Protein AF-A0A1G2XZ02-F1 (afdb_monomer_lite)

pLDDT: mean 90.05, std 9.53, range [48.88, 97.75]

Structure (mmCIF, N/CA/C/O backbone):
data_AF-A0A1G2XZ02-F1
#
_entry.id   AF-A0A1G2XZ02-F1
#
loop_
_atom_site.group_PDB
_atom_site.id
_atom_site.type_symbol
_atom_site.label_atom_id
_atom_site.label_alt_id
_atom_site.label_comp_id
_atom_site.label_asym_id
_atom_site.label_entity_id
_atom_site.label_seq_id
_atom_site.pdbx_PDB_ins_code
_atom_site.Cartn_x
_atom_site.Cartn_y
_atom_site.Cartn_z
_atom_site.occupancy
_atom_site.B_iso_or_equiv
_atom_site.auth_seq_id
_atom_site.auth_comp_id
_atom_site.auth_asym_id
_atom_site.auth_atom_id
_atom_site.pdbx_PDB_model_num
ATOM 1 N N . MET A 1 1 ? -26.751 -2.530 14.567 1.00 78.62 1 MET A N 1
ATOM 2 C CA . MET A 1 1 ? -25.401 -2.282 14.023 1.00 78.62 1 MET A CA 1
ATOM 3 C C . MET A 1 1 ? -24.892 -0.964 14.585 1.00 78.62 1 MET A C 1
ATOM 5 O O . MET A 1 1 ? -25.507 0.065 14.303 1.00 78.62 1 MET A O 1
ATOM 9 N N . SER A 1 2 ? -23.865 -1.007 15.438 1.00 92.81 2 SER A N 1
ATOM 10 C CA . SER A 1 2 ? -23.301 0.176 16.109 1.00 92.81 2 SER A CA 1
ATOM 11 C C . SER A 1 2 ? -22.492 1.057 15.141 1.00 92.81 2 SER A C 1
ATOM 13 O O . SER A 1 2 ? -22.244 0.677 13.992 1.00 92.81 2 SER A O 1
ATOM 15 N N . LYS A 1 3 ? -22.074 2.259 15.580 1.00 93.94 3 LYS A N 1
ATOM 16 C CA . LYS A 1 3 ? -21.129 3.087 14.803 1.00 93.94 3 LYS A CA 1
ATOM 17 C C . LYS A 1 3 ? -19.782 2.365 14.630 1.00 93.94 3 LYS A C 1
ATOM 19 O O . LYS A 1 3 ? -19.187 2.469 13.560 1.00 93.94 3 LYS A O 1
ATOM 24 N N . LEU A 1 4 ? -19.356 1.604 15.644 1.00 95.44 4 LEU A N 1
ATOM 25 C CA . LEU A 1 4 ? -18.164 0.761 15.591 1.00 95.44 4 LEU A CA 1
ATOM 26 C C . LEU A 1 4 ? -18.308 -0.334 14.525 1.00 95.44 4 LEU A C 1
ATOM 28 O O . LEU A 1 4 ? -17.445 -0.456 13.663 1.00 95.44 4 LEU A O 1
ATOM 32 N N . ASP A 1 5 ? -19.414 -1.084 14.525 1.00 95.75 5 ASP A N 1
ATOM 33 C CA . ASP A 1 5 ? -19.638 -2.156 13.543 1.00 95.75 5 ASP A CA 1
ATOM 34 C C . ASP A 1 5 ? -19.535 -1.631 12.102 1.00 95.75 5 ASP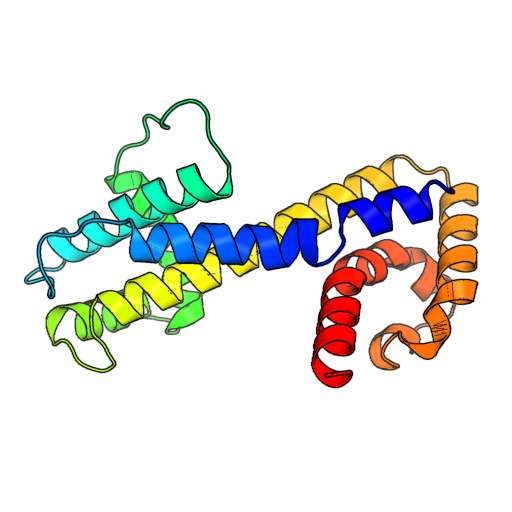 A C 1
ATOM 36 O O . ASP A 1 5 ? -18.918 -2.264 11.249 1.00 95.75 5 ASP A O 1
ATOM 40 N N . ARG A 1 6 ? -20.079 -0.433 11.843 1.00 95.75 6 ARG A N 1
ATOM 41 C CA . ARG A 1 6 ? -20.004 0.216 10.525 1.00 95.75 6 ARG A CA 1
ATOM 42 C C . ARG A 1 6 ? -18.568 0.505 10.101 1.00 95.75 6 ARG A C 1
ATOM 44 O O . ARG A 1 6 ? -18.214 0.224 8.959 1.00 95.75 6 ARG A O 1
ATOM 51 N N . VAL A 1 7 ? -17.746 1.086 10.983 1.00 96.50 7 VAL A N 1
ATOM 52 C CA . VAL A 1 7 ? -16.351 1.378 10.619 1.00 96.50 7 VAL A CA 1
ATOM 53 C C . VAL A 1 7 ? -15.567 0.087 10.408 1.00 96.50 7 VAL A C 1
ATOM 55 O O . VAL A 1 7 ? -14.869 0.001 9.403 1.00 96.50 7 VAL A O 1
ATOM 58 N N . LEU A 1 8 ? -15.752 -0.932 11.259 1.00 96.50 8 LEU A N 1
ATOM 59 C CA . LEU A 1 8 ? -15.106 -2.243 11.110 1.00 96.50 8 LEU A CA 1
ATOM 60 C C . LEU A 1 8 ? -15.472 -2.906 9.775 1.00 96.50 8 LEU A C 1
ATOM 62 O O . LEU A 1 8 ? -14.604 -3.427 9.078 1.00 96.50 8 LEU A O 1
ATOM 66 N N . GLU A 1 9 ? -16.738 -2.815 9.363 1.00 95.88 9 GLU A N 1
ATOM 67 C CA . GLU A 1 9 ? -17.179 -3.302 8.058 1.00 95.88 9 GLU A CA 1
ATOM 68 C C . GLU A 1 9 ? -16.521 -2.531 6.898 1.00 95.88 9 GLU A C 1
ATOM 70 O O . GLU A 1 9 ? -16.144 -3.128 5.887 1.00 95.88 9 GLU A O 1
ATOM 75 N N . TYR A 1 10 ? -16.357 -1.209 7.022 1.00 95.31 10 TYR A N 1
ATOM 76 C CA . TYR A 1 10 ? -15.735 -0.370 5.990 1.00 95.31 10 TYR A CA 1
ATOM 77 C C . TYR A 1 10 ? -14.226 -0.541 5.857 1.00 95.31 10 TYR A C 1
ATOM 79 O O . TYR A 1 10 ? -13.696 -0.321 4.762 1.00 95.31 10 TYR A O 1
ATOM 87 N N . ILE A 1 11 ? -13.544 -0.902 6.944 1.00 97.00 11 ILE A N 1
ATOM 88 C CA . ILE A 1 11 ? -12.108 -1.192 6.932 1.00 97.00 11 ILE A CA 1
ATOM 89 C C . ILE A 1 11 ? -11.806 -2.679 6.744 1.00 97.00 11 ILE A C 1
ATOM 91 O O . ILE A 1 11 ? -10.634 -3.034 6.688 1.00 97.00 11 ILE A O 1
ATOM 95 N N . SER A 1 12 ? -12.826 -3.535 6.616 1.00 95.75 12 SER A N 1
ATOM 96 C CA . SER A 1 12 ? -12.661 -4.985 6.463 1.00 95.75 12 SER A CA 1
ATOM 97 C C . SER A 1 12 ? -11.601 -5.364 5.413 1.00 95.75 12 SER A C 1
ATOM 99 O O . SER A 1 12 ? -11.486 -4.681 4.387 1.00 95.75 12 SER A O 1
ATOM 101 N N . PRO A 1 13 ? -10.850 -6.466 5.623 1.00 95.31 13 PRO A N 1
ATOM 102 C CA . PRO A 1 13 ? -9.751 -6.861 4.738 1.00 95.31 13 PRO A CA 1
ATOM 103 C C . PRO A 1 13 ? -10.164 -6.973 3.271 1.00 95.31 13 PRO A C 1
ATOM 105 O O . PRO A 1 13 ? -9.404 -6.590 2.389 1.00 95.31 13 PRO A O 1
ATOM 108 N N . GLN A 1 14 ? -11.384 -7.450 3.016 1.00 95.00 14 GLN A N 1
ATOM 109 C CA . GLN A 1 14 ? -11.940 -7.625 1.675 1.00 95.00 14 GLN A CA 1
ATOM 110 C C . GLN A 1 14 ? -12.104 -6.285 0.945 1.00 95.00 14 GLN A C 1
ATOM 112 O O . GLN A 1 14 ? -11.806 -6.185 -0.243 1.00 95.00 14 GLN A O 1
ATOM 117 N N . LYS A 1 15 ? -12.572 -5.246 1.652 1.00 93.88 15 LYS A N 1
ATOM 118 C CA . LYS A 1 15 ? -12.876 -3.930 1.065 1.00 93.88 15 LYS A CA 1
ATOM 119 C C . LYS A 1 15 ? -11.657 -3.017 0.958 1.00 93.88 15 LYS A C 1
ATOM 121 O O . LYS A 1 15 ? -11.679 -2.097 0.149 1.00 93.88 15 LYS A O 1
ATOM 126 N N . THR A 1 16 ? -10.634 -3.230 1.783 1.00 94.38 16 THR A N 1
ATOM 127 C CA . THR A 1 16 ? -9.426 -2.392 1.810 1.00 94.38 16 THR A CA 1
ATOM 128 C C . THR A 1 16 ? -8.230 -3.140 1.235 1.00 94.38 16 THR A C 1
ATOM 130 O O . THR A 1 16 ? -7.798 -2.849 0.126 1.00 94.38 16 THR A O 1
ATOM 133 N N . ILE A 1 17 ? -7.730 -4.150 1.945 1.00 95.94 17 ILE A N 1
ATOM 134 C CA . ILE A 1 17 ? -6.487 -4.841 1.595 1.00 95.94 17 ILE A CA 1
ATOM 135 C C . ILE A 1 17 ? -6.642 -5.634 0.290 1.00 95.94 17 ILE A C 1
ATOM 137 O O . ILE A 1 17 ? -5.952 -5.370 -0.690 1.00 95.94 17 ILE A O 1
ATOM 141 N N . GLU A 1 18 ? -7.551 -6.608 0.248 1.00 95.50 18 GLU A N 1
ATOM 142 C CA . GLU A 1 18 ? -7.688 -7.515 -0.899 1.00 95.50 18 GLU A CA 1
ATOM 143 C C . GLU A 1 18 ? -8.054 -6.752 -2.172 1.00 95.50 18 GLU A C 1
ATOM 145 O O . GLU A 1 18 ? -7.452 -6.974 -3.221 1.00 95.50 18 GLU A O 1
ATOM 150 N N . GLN A 1 19 ? -8.988 -5.803 -2.075 1.00 95.19 19 GLN A N 1
ATOM 151 C CA . GLN A 1 19 ? -9.393 -4.987 -3.212 1.00 95.19 19 GLN A CA 1
ATOM 152 C C . GLN A 1 19 ? -8.220 -4.189 -3.803 1.00 95.19 19 GLN A C 1
ATOM 154 O O . GLN A 1 19 ? -8.033 -4.204 -5.020 1.00 95.19 19 GLN A O 1
ATOM 159 N N . VAL A 1 20 ? -7.429 -3.498 -2.976 1.00 95.94 20 VAL A N 1
ATOM 160 C CA . VAL A 1 20 ? -6.308 -2.674 -3.460 1.00 95.94 20 VAL A CA 1
ATOM 161 C C . VAL A 1 20 ? -5.203 -3.545 -4.063 1.00 95.94 20 VAL A C 1
ATOM 163 O O . VAL A 1 20 ? -4.693 -3.226 -5.138 1.00 95.94 20 VAL A O 1
ATOM 166 N N . TYR A 1 21 ? -4.874 -4.679 -3.438 1.00 96.12 21 TYR A N 1
ATOM 167 C CA . TYR A 1 21 ? -3.888 -5.616 -3.988 1.00 96.12 21 TYR A CA 1
ATOM 168 C C . TYR A 1 21 ? -4.356 -6.256 -5.301 1.00 96.12 21 TYR A C 1
ATOM 170 O O . TYR A 1 21 ? -3.547 -6.428 -6.213 1.00 96.12 21 TYR A O 1
ATOM 178 N N . ASN A 1 22 ? -5.646 -6.571 -5.440 1.00 96.25 22 ASN A N 1
ATOM 179 C CA . ASN A 1 22 ? -6.201 -7.083 -6.694 1.00 96.25 22 ASN A CA 1
ATOM 180 C C . ASN A 1 22 ? -6.086 -6.046 -7.816 1.00 96.25 22 ASN A C 1
ATOM 182 O O . ASN A 1 22 ? -5.592 -6.378 -8.890 1.00 96.25 22 ASN A O 1
ATOM 186 N N . LEU A 1 23 ? -6.426 -4.781 -7.549 1.00 96.31 23 LEU A N 1
ATOM 187 C CA . LEU A 1 23 ? -6.263 -3.693 -8.521 1.00 96.31 23 LEU A CA 1
ATOM 188 C C . LEU A 1 23 ? -4.795 -3.494 -8.923 1.00 96.31 23 LEU A C 1
ATOM 190 O O . LEU A 1 23 ? -4.500 -3.272 -10.096 1.00 96.31 23 LEU A O 1
ATOM 194 N N . ALA A 1 24 ? -3.864 -3.609 -7.973 1.00 96.75 24 ALA A N 1
ATOM 195 C CA . ALA A 1 24 ? -2.437 -3.530 -8.263 1.00 96.75 24 ALA A CA 1
ATOM 196 C C . ALA A 1 24 ? -1.948 -4.712 -9.119 1.00 96.75 24 ALA A C 1
ATOM 198 O O . ALA A 1 24 ? -1.189 -4.511 -10.066 1.00 96.75 24 ALA A O 1
ATOM 199 N N . ASN A 1 25 ? -2.414 -5.933 -8.840 1.00 95.62 25 ASN A N 1
ATOM 200 C CA . ASN A 1 25 ? -2.116 -7.112 -9.658 1.00 95.62 25 ASN A CA 1
ATOM 201 C C . ASN A 1 25 ? -2.691 -6.991 -11.074 1.00 95.62 25 ASN A C 1
ATOM 203 O O . ASN A 1 25 ? -1.987 -7.262 -12.046 1.00 95.62 25 ASN A O 1
ATOM 207 N N . GLU A 1 26 ? -3.937 -6.539 -11.208 1.00 95.00 26 GLU A N 1
ATOM 208 C CA . GLU A 1 26 ? -4.543 -6.248 -12.507 1.00 95.00 26 GLU A CA 1
ATOM 209 C C . GLU A 1 26 ? -3.730 -5.201 -13.272 1.00 95.00 26 GLU A C 1
ATOM 211 O O . GLU A 1 26 ? -3.480 -5.376 -14.465 1.00 95.00 26 GLU A O 1
ATOM 216 N N . ALA A 1 27 ? -3.268 -4.142 -12.600 1.00 94.88 27 ALA A N 1
ATOM 217 C CA . ALA A 1 27 ? -2.430 -3.119 -13.213 1.00 94.88 27 ALA A CA 1
ATOM 218 C C . ALA A 1 27 ? -1.091 -3.690 -13.704 1.00 94.88 27 ALA A C 1
ATOM 220 O O . ALA A 1 27 ? -0.690 -3.383 -14.820 1.00 94.88 27 ALA A O 1
ATOM 221 N N . ILE A 1 28 ? -0.433 -4.561 -12.931 1.00 94.38 28 ILE A N 1
ATOM 222 C CA . ILE A 1 28 ? 0.796 -5.248 -13.367 1.00 94.38 28 ILE A CA 1
ATOM 223 C C . ILE A 1 28 ? 0.545 -6.068 -14.639 1.00 94.38 28 ILE A C 1
ATOM 225 O O . ILE A 1 28 ? 1.340 -6.009 -15.570 1.00 94.38 28 ILE A O 1
ATOM 229 N N . VAL A 1 29 ? -0.544 -6.843 -14.678 1.00 92.94 29 VAL A N 1
ATOM 230 C CA . VAL A 1 29 ? -0.847 -7.748 -15.801 1.00 92.94 29 VAL A CA 1
ATOM 231 C C . VAL A 1 29 ? -1.271 -6.986 -17.057 1.00 92.94 29 VAL A C 1
ATOM 233 O O . VAL A 1 29 ? -0.946 -7.398 -18.165 1.00 92.94 29 VAL A O 1
ATOM 236 N N . SER A 1 30 ? -2.012 -5.890 -16.897 1.00 93.81 30 SER A N 1
ATOM 237 C CA . SER A 1 30 ? -2.575 -5.126 -18.019 1.00 93.81 30 SER A CA 1
ATOM 238 C C . SER A 1 30 ? -1.699 -3.968 -18.497 1.00 93.81 30 SER A C 1
ATOM 240 O O . SER A 1 30 ? -1.997 -3.365 -19.530 1.00 93.81 30 SER A O 1
ATOM 242 N N . PHE A 1 31 ? -0.621 -3.647 -17.779 1.00 93.69 31 PHE A N 1
ATOM 243 C CA . PHE A 1 31 ? 0.326 -2.632 -18.211 1.00 93.69 31 PHE A CA 1
ATOM 244 C C . PHE A 1 31 ? 1.156 -3.148 -19.387 1.00 93.69 31 PHE A C 1
ATOM 246 O O . PHE A 1 31 ? 2.027 -4.002 -19.227 1.00 93.69 31 PHE A O 1
ATOM 253 N N . ASN A 1 32 ? 0.889 -2.609 -20.576 1.00 85.25 32 ASN A N 1
ATOM 254 C CA . ASN A 1 32 ? 1.674 -2.940 -21.754 1.00 85.25 32 ASN A CA 1
ATOM 255 C C . ASN A 1 32 ? 2.976 -2.130 -21.770 1.00 85.25 32 ASN A C 1
ATOM 257 O O . ASN A 1 32 ? 2.949 -0.898 -21.834 1.00 85.25 32 ASN A O 1
ATOM 261 N N . PHE A 1 33 ? 4.106 -2.831 -21.757 1.00 80.00 33 PHE A N 1
ATOM 262 C CA . PHE A 1 33 ? 5.410 -2.244 -22.017 1.00 80.00 33 PHE A CA 1
ATOM 263 C C . PHE A 1 33 ? 6.124 -3.094 -23.064 1.00 80.00 33 PHE A C 1
ATOM 265 O O . PHE A 1 33 ? 6.379 -4.277 -22.851 1.00 80.00 33 PHE A O 1
ATOM 272 N N . ASP A 1 34 ? 6.432 -2.479 -24.206 1.00 75.81 34 ASP A N 1
ATOM 273 C CA . ASP A 1 34 ? 6.819 -3.190 -25.430 1.00 75.81 34 ASP A CA 1
ATOM 274 C C . ASP A 1 34 ? 8.203 -3.868 -25.352 1.00 75.81 34 ASP A C 1
ATOM 276 O O . ASP A 1 34 ? 8.602 -4.578 -26.276 1.00 75.81 34 ASP A O 1
ATOM 280 N N . LYS A 1 35 ? 8.954 -3.674 -24.258 1.00 78.62 35 LYS A N 1
ATOM 281 C CA . LYS A 1 35 ? 10.290 -4.246 -24.063 1.00 78.62 35 LYS A CA 1
ATOM 282 C C . LYS A 1 35 ? 10.427 -4.986 -22.736 1.00 78.62 35 LYS A C 1
ATOM 284 O O . LYS A 1 35 ? 10.044 -4.497 -21.684 1.00 78.62 35 LYS A O 1
ATOM 289 N N . ALA A 1 36 ? 11.098 -6.133 -22.756 1.00 77.19 36 ALA A N 1
ATOM 290 C CA . ALA A 1 36 ? 11.413 -6.880 -21.535 1.00 77.19 36 ALA A CA 1
ATOM 291 C C . ALA A 1 36 ? 12.554 -6.257 -20.700 1.00 77.19 36 ALA A C 1
ATOM 293 O O . ALA A 1 36 ? 12.713 -6.596 -19.526 1.00 77.19 36 ALA A O 1
ATOM 294 N N . LYS A 1 37 ? 13.359 -5.373 -21.304 1.00 84.38 37 LYS A N 1
ATOM 295 C CA . LYS A 1 37 ? 14.508 -4.694 -20.690 1.00 84.38 37 LYS A CA 1
ATOM 296 C C . LYS A 1 37 ? 14.491 -3.208 -21.037 1.00 84.38 37 LYS A C 1
ATOM 298 O O . LYS A 1 37 ? 13.924 -2.820 -22.057 1.00 84.38 37 LYS A O 1
ATOM 303 N N . VAL A 1 38 ? 15.107 -2.402 -20.181 1.00 91.75 38 VAL A N 1
ATOM 304 C CA . VAL A 1 38 ? 15.321 -0.964 -20.407 1.00 91.75 38 VAL A CA 1
ATOM 305 C C . VAL A 1 38 ? 16.792 -0.722 -20.704 1.00 91.75 38 VAL A C 1
ATOM 307 O O . VAL A 1 38 ? 17.645 -1.128 -19.924 1.00 91.75 38 VAL A O 1
ATOM 310 N N . ASP A 1 39 ? 17.091 -0.051 -21.811 1.00 91.94 39 ASP A N 1
ATOM 311 C CA . ASP A 1 39 ? 18.470 0.077 -22.300 1.00 91.94 39 ASP A CA 1
ATOM 312 C C . ASP A 1 39 ? 19.169 1.319 -21.720 1.00 91.94 39 ASP A C 1
ATOM 314 O O . ASP A 1 39 ? 20.393 1.450 -21.749 1.00 91.94 39 ASP A O 1
ATOM 318 N N . SER A 1 40 ? 18.386 2.265 -21.193 1.00 95.69 40 SER A N 1
ATOM 319 C CA . SER A 1 40 ? 18.886 3.540 -20.684 1.00 95.69 40 SER A CA 1
ATOM 320 C C . SER A 1 40 ? 18.172 3.996 -19.416 1.00 95.69 40 SER A C 1
ATOM 322 O O . SER A 1 40 ? 17.027 3.629 -19.140 1.00 95.69 40 SER A O 1
ATOM 324 N N . TRP A 1 41 ? 18.848 4.860 -18.659 1.00 96.12 41 TRP A N 1
ATOM 325 C CA . TRP A 1 41 ? 18.291 5.472 -17.454 1.00 96.12 41 TRP A CA 1
ATOM 326 C C . TRP A 1 41 ? 17.029 6.299 -17.742 1.00 96.12 41 TRP A C 1
ATOM 328 O O . TRP A 1 41 ? 16.059 6.243 -16.990 1.00 96.12 41 TRP A O 1
ATOM 338 N N . GLU A 1 42 ? 17.003 7.041 -18.851 1.00 94.81 42 GLU A N 1
ATOM 339 C CA . GLU A 1 42 ? 15.836 7.846 -19.234 1.00 94.81 42 GLU A CA 1
ATOM 340 C C . GLU A 1 42 ? 14.626 6.975 -19.589 1.00 94.81 42 GLU A C 1
ATOM 342 O O . GLU A 1 42 ? 13.505 7.268 -19.170 1.00 94.81 42 GLU A O 1
ATOM 347 N N . GLU A 1 43 ? 14.852 5.868 -20.298 1.00 93.88 43 GLU A N 1
ATOM 348 C CA . GLU A 1 43 ? 13.805 4.893 -20.607 1.00 93.88 43 GLU A CA 1
ATOM 349 C C . GLU A 1 43 ? 13.246 4.248 -19.336 1.00 93.88 43 GLU A C 1
ATOM 351 O O . GLU A 1 43 ? 12.028 4.132 -19.188 1.00 93.88 43 GLU A O 1
ATOM 356 N N . PHE A 1 44 ? 14.116 3.907 -18.383 1.00 95.44 44 PHE A N 1
ATOM 357 C CA . PHE A 1 44 ? 13.706 3.390 -17.081 1.00 95.44 44 PHE A CA 1
ATOM 358 C C . PHE A 1 44 ? 12.837 4.383 -16.306 1.00 95.44 44 PHE A C 1
ATOM 360 O O . PHE A 1 44 ? 11.728 4.033 -15.894 1.00 95.44 44 PHE A O 1
ATOM 367 N N . LYS A 1 45 ? 13.285 5.639 -16.164 1.00 95.69 45 LYS A N 1
ATOM 368 C CA . LYS A 1 45 ? 12.502 6.688 -15.490 1.00 95.69 45 LYS A CA 1
ATOM 369 C C . LYS A 1 45 ? 11.131 6.862 -16.130 1.00 95.69 45 LYS A C 1
ATOM 371 O O . LYS A 1 45 ? 10.125 6.938 -15.426 1.00 95.69 45 LYS A O 1
ATOM 376 N N . 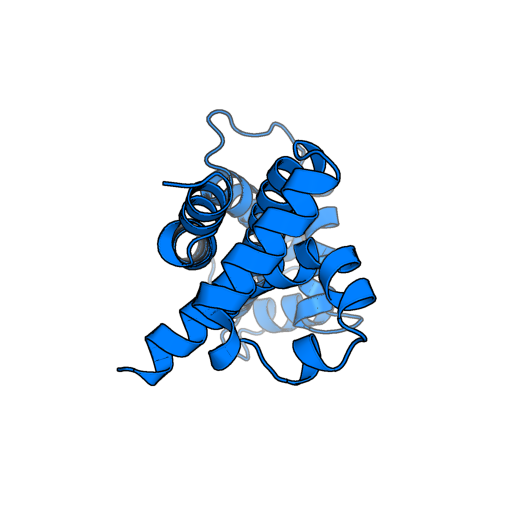LEU A 1 46 ? 11.084 6.899 -17.462 1.00 93.69 46 LEU A N 1
ATOM 377 C CA . LEU A 1 46 ? 9.841 7.049 -18.207 1.00 93.69 46 LEU A CA 1
ATOM 378 C C . LEU A 1 46 ? 8.913 5.845 -18.009 1.00 93.69 46 LEU A C 1
ATOM 380 O O . LEU A 1 46 ? 7.711 6.031 -17.825 1.00 93.69 46 LEU A O 1
ATOM 384 N N . CYS A 1 47 ? 9.456 4.626 -18.028 1.00 94.50 47 CYS A N 1
ATOM 385 C CA . CYS A 1 47 ? 8.706 3.397 -17.785 1.00 94.50 47 CYS A CA 1
ATOM 386 C C . CYS A 1 47 ? 8.064 3.406 -16.395 1.00 94.50 47 CYS A C 1
ATOM 388 O O . CYS A 1 47 ? 6.851 3.239 -16.277 1.00 94.50 47 CYS A O 1
ATOM 390 N N . ILE A 1 48 ? 8.858 3.656 -15.351 1.00 95.62 48 ILE A N 1
ATOM 391 C CA . ILE A 1 48 ? 8.367 3.683 -13.970 1.00 95.62 48 ILE A CA 1
ATOM 392 C C . ILE A 1 48 ? 7.354 4.813 -13.770 1.00 95.62 48 ILE A C 1
ATOM 394 O O . ILE A 1 48 ? 6.313 4.585 -13.164 1.00 95.62 48 ILE A O 1
ATOM 398 N N . ALA A 1 49 ? 7.590 6.005 -14.325 1.00 95.25 49 ALA A N 1
ATOM 399 C CA . ALA A 1 49 ? 6.643 7.115 -14.231 1.00 95.25 49 ALA A CA 1
ATOM 400 C C . ALA A 1 49 ? 5.300 6.801 -14.914 1.00 95.25 49 ALA A C 1
ATOM 402 O O . ALA A 1 49 ? 4.242 7.059 -14.339 1.00 95.25 49 ALA A O 1
ATOM 403 N N . LYS A 1 50 ? 5.326 6.209 -16.119 1.00 94.12 50 LYS A N 1
ATOM 404 C CA . LYS A 1 50 ? 4.113 5.764 -16.829 1.00 94.12 50 LYS A CA 1
ATOM 405 C C . LYS A 1 50 ? 3.366 4.700 -16.036 1.00 94.12 50 LYS A C 1
ATOM 407 O O . LYS A 1 50 ? 2.150 4.794 -15.894 1.00 94.12 50 LYS A O 1
ATOM 412 N N . PHE A 1 51 ? 4.093 3.714 -15.515 1.00 95.25 51 PHE A N 1
ATOM 413 C CA . PHE A 1 51 ? 3.504 2.649 -14.718 1.00 95.25 51 PHE A CA 1
ATOM 414 C C . PHE A 1 51 ? 2.899 3.175 -13.418 1.00 95.25 51 PHE A C 1
ATOM 416 O O . PHE A 1 51 ? 1.771 2.832 -13.095 1.00 95.25 51 PHE A O 1
ATOM 423 N N . SER A 1 52 ? 3.608 4.054 -12.710 1.00 95.12 52 SER A N 1
ATOM 424 C CA . SER A 1 52 ? 3.135 4.692 -11.479 1.00 95.12 52 SER A CA 1
ATOM 425 C C . SER A 1 52 ? 1.841 5.472 -11.715 1.00 95.12 52 SER A C 1
ATOM 427 O O . SER A 1 52 ? 0.854 5.254 -11.017 1.00 95.12 52 SER A O 1
ATOM 429 N N . LYS A 1 53 ? 1.789 6.286 -12.778 1.00 93.75 53 LYS A N 1
ATOM 430 C CA . LYS A 1 53 ? 0.563 6.981 -13.188 1.00 93.75 53 LYS A CA 1
ATOM 431 C C . LYS A 1 53 ? -0.583 6.010 -13.478 1.00 93.75 53 LYS A C 1
ATOM 433 O O . LYS A 1 53 ? -1.684 6.197 -12.970 1.00 93.75 53 LYS A O 1
ATOM 438 N N . TYR A 1 54 ? -0.321 4.971 -14.268 1.00 93.56 54 TYR A N 1
ATOM 439 C CA . TYR A 1 54 ? -1.317 3.954 -14.606 1.00 93.56 54 TYR A CA 1
ATOM 440 C C . TYR A 1 54 ? -1.848 3.224 -13.365 1.00 93.56 54 TYR A C 1
ATOM 442 O O . TYR A 1 54 ? -3.052 3.012 -13.220 1.00 93.56 54 TYR A O 1
ATOM 450 N N . LEU A 1 55 ? -0.949 2.870 -12.451 1.00 94.88 55 LEU A N 1
ATOM 451 C CA . LEU A 1 55 ? -1.267 2.207 -11.198 1.00 94.88 55 LEU A CA 1
ATOM 452 C C . LEU A 1 55 ? -2.130 3.094 -10.296 1.00 94.88 55 LEU A C 1
ATOM 454 O O . LEU A 1 55 ? -3.152 2.629 -9.793 1.00 94.88 55 LEU A O 1
ATOM 458 N N . ASP A 1 56 ? -1.757 4.363 -10.124 1.00 93.25 56 ASP A N 1
ATOM 459 C CA . ASP A 1 56 ? -2.524 5.322 -9.328 1.00 93.25 56 ASP A CA 1
ATOM 460 C C . ASP A 1 56 ? -3.936 5.504 -9.913 1.00 93.25 56 ASP A C 1
ATOM 462 O O . ASP A 1 56 ? -4.921 5.450 -9.177 1.00 93.25 56 ASP A O 1
ATOM 466 N N . GLU A 1 57 ? -4.067 5.644 -11.238 1.00 92.75 57 GLU A N 1
ATOM 467 C CA . GLU A 1 57 ? -5.366 5.751 -11.918 1.00 92.75 57 GLU A CA 1
ATOM 468 C C . GLU A 1 57 ? -6.255 4.519 -11.682 1.00 92.75 57 GLU A C 1
ATOM 470 O O . GLU A 1 57 ? -7.461 4.661 -11.448 1.00 92.75 57 GLU A O 1
ATOM 475 N N . LYS A 1 58 ? -5.663 3.318 -11.693 1.00 93.31 58 LYS A N 1
ATOM 476 C CA . LYS A 1 58 ? -6.353 2.047 -11.427 1.00 93.31 58 LYS A CA 1
ATOM 477 C C . LYS A 1 58 ? -6.789 1.911 -9.972 1.00 93.31 58 LYS A C 1
ATOM 479 O O . LYS A 1 58 ? -7.961 1.631 -9.719 1.00 93.31 58 LYS A O 1
ATOM 484 N N . ILE A 1 59 ? -5.874 2.115 -9.024 1.00 93.62 59 ILE A N 1
ATOM 485 C CA . ILE A 1 59 ? -6.151 1.953 -7.590 1.00 93.62 59 ILE A CA 1
ATOM 486 C C . ILE A 1 59 ? -7.166 2.998 -7.121 1.00 93.62 59 ILE A C 1
ATOM 488 O O . ILE A 1 59 ? -8.144 2.656 -6.455 1.00 93.62 59 ILE A O 1
ATOM 492 N N . LEU A 1 60 ? -6.984 4.262 -7.513 1.00 91.00 60 LEU A N 1
ATOM 493 C CA . LEU A 1 60 ? -7.859 5.366 -7.111 1.00 91.00 60 LEU A CA 1
ATOM 494 C C . LEU A 1 60 ? -9.153 5.453 -7.932 1.00 91.00 60 LEU A C 1
ATOM 496 O O . LEU A 1 60 ? -10.007 6.288 -7.631 1.00 91.00 60 LEU A O 1
ATOM 500 N N . LYS A 1 61 ? -9.313 4.605 -8.958 1.00 89.31 61 LYS A N 1
ATOM 501 C CA . LYS A 1 61 ? -10.477 4.578 -9.861 1.00 89.31 61 LYS A CA 1
ATOM 502 C C . LYS A 1 61 ? -10.799 5.970 -10.418 1.00 89.31 61 LYS A C 1
ATOM 504 O O . LYS A 1 61 ? -11.955 6.407 -10.424 1.00 89.31 61 LYS A O 1
ATOM 509 N N . LEU A 1 62 ? -9.763 6.691 -10.849 1.00 86.56 62 LEU A N 1
ATOM 510 C CA . LEU A 1 62 ? -9.912 8.065 -11.319 1.00 86.56 62 LEU A CA 1
ATOM 511 C C . LEU A 1 62 ? -10.756 8.088 -12.598 1.00 86.56 62 LEU A C 1
ATOM 513 O O . LEU A 1 62 ? -10.437 7.433 -13.585 1.00 86.56 62 LEU A O 1
ATOM 517 N N . LYS A 1 63 ? -11.840 8.873 -12.591 1.00 77.00 63 LYS A N 1
ATOM 518 C CA . LYS A 1 63 ? -12.730 9.027 -13.760 1.00 77.00 63 LYS A CA 1
ATOM 519 C C . LYS A 1 63 ? -12.097 9.830 -14.899 1.00 77.00 63 LYS A C 1
ATOM 521 O O . LYS A 1 63 ? -12.588 9.785 -16.021 1.00 77.00 63 LYS A O 1
ATOM 526 N N . LYS A 1 64 ? -11.056 10.607 -14.600 1.00 78.12 64 LYS A N 1
ATOM 527 C CA . LYS A 1 64 ? -10.332 11.446 -15.553 1.00 78.12 64 LYS A CA 1
ATOM 528 C C . LYS A 1 64 ? -8.838 11.262 -15.324 1.00 78.12 64 LYS A C 1
ATOM 530 O O . LYS A 1 64 ? -8.395 11.303 -14.178 1.00 78.12 64 LYS A O 1
ATOM 535 N N . HIS A 1 65 ? -8.093 11.098 -16.413 1.00 76.88 65 HIS A N 1
ATOM 536 C CA . HIS A 1 65 ? -6.637 11.055 -16.375 1.00 76.88 65 HIS A CA 1
ATOM 537 C C . HIS A 1 65 ? -6.083 12.343 -15.770 1.00 76.88 65 HIS A C 1
ATOM 539 O O . HIS A 1 65 ? -6.529 13.446 -16.107 1.00 76.88 65 HIS A O 1
ATOM 545 N N . LEU A 1 66 ? -5.108 12.196 -14.878 1.00 75.12 66 LEU A N 1
ATOM 546 C CA . LEU A 1 66 ? -4.405 13.338 -14.311 1.00 75.12 66 LEU A CA 1
ATOM 547 C C . LEU A 1 66 ? -3.466 13.907 -15.371 1.00 75.12 66 LEU A C 1
ATOM 549 O O . LEU A 1 66 ? -2.629 13.187 -15.918 1.00 75.12 66 LEU A O 1
ATOM 553 N N . ASP A 1 67 ? -3.586 15.198 -15.659 1.00 81.00 67 ASP A N 1
ATOM 554 C CA . ASP A 1 67 ? -2.684 15.891 -16.580 1.00 81.00 67 ASP A CA 1
ATOM 555 C C . ASP A 1 67 ? -1.436 16.373 -15.832 1.00 81.00 67 ASP A C 1
ATOM 557 O O . ASP A 1 67 ? -1.222 17.560 -15.610 1.00 81.00 67 ASP A O 1
ATOM 561 N N . VAL A 1 68 ? -0.664 15.408 -15.330 1.00 82.19 68 VAL A N 1
ATOM 562 C CA . VAL A 1 68 ? 0.611 15.648 -14.648 1.00 82.19 68 VAL A CA 1
ATOM 563 C C . VAL A 1 68 ? 1.740 15.139 -15.549 1.00 82.19 68 VAL A C 1
ATOM 565 O O . VAL A 1 68 ? 1.665 13.990 -16.018 1.00 82.19 68 VAL A O 1
ATOM 568 N N . PRO A 1 69 ? 2.787 15.949 -15.797 1.00 88.25 69 PRO A N 1
ATOM 569 C CA . PRO A 1 69 ? 3.943 15.538 -16.583 1.00 88.25 69 PRO A CA 1
ATOM 570 C C . PRO A 1 69 ? 4.625 14.290 -16.009 1.00 88.25 69 PRO A C 1
ATOM 572 O O . PRO A 1 69 ? 4.798 14.146 -14.799 1.00 88.25 69 PRO A O 1
ATOM 575 N N . LEU A 1 70 ? 5.093 13.392 -16.881 1.00 87.94 70 LEU A N 1
ATOM 576 C CA . LEU A 1 70 ? 5.775 12.161 -16.451 1.00 87.94 70 LEU A CA 1
ATOM 577 C C . LEU A 1 70 ? 7.079 12.437 -15.681 1.00 87.94 70 LEU A C 1
ATOM 579 O O . LEU A 1 70 ? 7.478 11.652 -14.824 1.00 87.94 70 LEU A O 1
ATOM 583 N N . THR A 1 71 ? 7.719 13.574 -15.947 1.00 86.38 71 THR A N 1
ATOM 584 C CA . THR A 1 71 ? 8.897 14.050 -15.211 1.00 86.38 71 THR A CA 1
ATOM 585 C C . THR A 1 71 ? 8.589 14.338 -13.742 1.00 86.38 71 THR A C 1
ATOM 587 O O . THR A 1 71 ? 9.428 14.082 -12.880 1.00 86.38 71 THR A O 1
ATOM 590 N N . GLU A 1 72 ? 7.385 14.821 -13.433 1.00 85.44 72 GLU A N 1
ATOM 591 C CA . GLU A 1 72 ? 6.931 15.014 -12.056 1.00 85.44 72 GLU A CA 1
ATOM 592 C C . GLU A 1 72 ? 6.563 13.681 -11.409 1.00 85.44 72 GLU A C 1
ATOM 594 O O . GLU A 1 72 ? 6.969 13.423 -10.276 1.00 85.44 72 GLU A O 1
ATOM 599 N N . TYR A 1 73 ? 5.905 12.787 -12.156 1.00 87.25 73 TYR A N 1
ATOM 600 C CA . TYR A 1 73 ? 5.582 11.439 -11.682 1.00 87.25 73 TYR A CA 1
ATOM 601 C C . TYR A 1 73 ? 6.814 10.644 -11.248 1.00 87.25 73 TYR A C 1
ATOM 603 O O . TYR A 1 73 ? 6.768 9.947 -10.234 1.00 87.25 73 TYR A O 1
ATOM 611 N N . TRP A 1 74 ? 7.938 10.787 -11.956 1.00 92.56 74 TRP A N 1
ATOM 612 C CA . TRP A 1 74 ? 9.199 10.161 -11.556 1.00 92.56 74 TRP A CA 1
ATOM 613 C C . TRP A 1 74 ? 9.609 10.530 -10.122 1.00 92.56 74 TRP A C 1
ATOM 615 O O . TRP A 1 74 ? 10.046 9.663 -9.367 1.00 92.56 74 TRP A O 1
ATOM 625 N N . ARG A 1 75 ? 9.408 11.784 -9.696 1.00 91.31 75 ARG A N 1
ATOM 626 C CA . ARG A 1 75 ? 9.775 12.232 -8.340 1.00 91.31 75 ARG A CA 1
ATOM 627 C C . ARG A 1 75 ? 9.014 11.459 -7.263 1.00 91.31 75 ARG A C 1
ATOM 629 O O . ARG A 1 75 ? 9.587 11.157 -6.220 1.00 91.31 75 ARG A O 1
ATOM 636 N N . PHE A 1 76 ? 7.764 11.083 -7.535 1.00 90.25 76 PHE A N 1
ATOM 637 C CA . PHE A 1 76 ? 6.952 10.262 -6.632 1.00 90.25 76 PHE A CA 1
ATOM 638 C C . PHE A 1 76 ? 7.376 8.788 -6.604 1.00 90.25 76 PHE A C 1
ATOM 640 O O . PHE A 1 76 ? 6.980 8.057 -5.701 1.00 90.25 76 PHE A O 1
ATOM 647 N N . CYS A 1 77 ? 8.200 8.346 -7.555 1.00 94.50 77 CYS A N 1
ATOM 648 C CA . CYS A 1 77 ? 8.653 6.960 -7.648 1.00 94.50 77 CYS A CA 1
ATOM 649 C C . CYS A 1 77 ? 9.933 6.691 -6.847 1.00 94.50 77 CYS A C 1
ATOM 651 O O . CYS A 1 77 ? 10.172 5.552 -6.455 1.00 94.50 77 CYS A O 1
ATOM 653 N N . ILE A 1 78 ? 10.731 7.725 -6.557 1.00 94.06 78 ILE A N 1
ATOM 654 C CA . ILE A 1 78 ? 12.026 7.576 -5.877 1.00 94.06 78 ILE A CA 1
ATOM 655 C C . ILE A 1 78 ? 11.842 6.982 -4.478 1.00 94.06 78 ILE A C 1
ATOM 657 O O . ILE A 1 78 ? 12.458 5.974 -4.152 1.00 94.06 78 ILE A O 1
ATOM 661 N N . GLN A 1 79 ? 10.953 7.554 -3.661 1.00 94.50 79 GLN A N 1
ATOM 662 C CA . GLN A 1 79 ? 10.768 7.092 -2.284 1.00 94.50 79 GLN A CA 1
ATOM 663 C C . GLN A 1 79 ? 10.279 5.630 -2.197 1.00 94.50 79 GLN A C 1
ATOM 665 O O . GLN A 1 79 ? 10.862 4.880 -1.410 1.00 94.50 79 GLN A O 1
ATOM 670 N N . PRO A 1 80 ? 9.267 5.180 -2.970 1.00 95.50 80 PRO A N 1
ATOM 671 C CA . PRO A 1 80 ? 8.912 3.763 -3.012 1.00 95.50 80 PRO A CA 1
ATOM 672 C C . PRO A 1 80 ? 10.086 2.862 -3.413 1.00 95.50 80 PRO A C 1
ATOM 674 O O . PRO A 1 80 ? 10.312 1.845 -2.765 1.00 95.50 80 PRO A O 1
ATOM 677 N N . LEU A 1 81 ? 10.883 3.247 -4.416 1.00 97.06 81 LEU A N 1
ATOM 678 C CA . LEU A 1 81 ? 12.060 2.472 -4.826 1.00 97.06 81 LEU A CA 1
ATOM 679 C C . LEU A 1 81 ? 13.108 2.395 -3.710 1.00 97.06 81 LEU A C 1
ATOM 681 O O . LEU A 1 81 ? 13.650 1.321 -3.458 1.00 97.06 81 LEU A O 1
ATOM 685 N N . THR A 1 82 ? 13.339 3.492 -2.987 1.00 96.75 82 THR A N 1
ATOM 686 C CA . THR A 1 82 ? 14.219 3.506 -1.812 1.00 96.75 82 THR A CA 1
ATOM 687 C C . THR A 1 82 ? 13.715 2.584 -0.700 1.00 96.75 82 THR A C 1
ATOM 689 O O . THR A 1 82 ? 14.510 1.921 -0.040 1.00 96.75 82 THR A O 1
ATOM 692 N N . ARG A 1 83 ? 12.397 2.503 -0.480 1.00 96.62 83 ARG A N 1
ATOM 693 C CA . ARG A 1 83 ? 11.810 1.587 0.514 1.00 96.62 83 ARG A CA 1
ATOM 694 C C . ARG A 1 83 ? 11.984 0.120 0.127 1.00 96.62 83 ARG A C 1
ATOM 696 O O . ARG A 1 83 ? 12.223 -0.699 1.005 1.00 96.62 83 ARG A O 1
ATOM 703 N N . ILE A 1 84 ? 11.881 -0.193 -1.164 1.00 97.12 84 ILE A N 1
ATOM 704 C CA . ILE A 1 84 ? 11.996 -1.567 -1.669 1.00 97.12 84 ILE A CA 1
ATOM 705 C C . ILE A 1 84 ? 13.457 -2.035 -1.675 1.00 97.12 84 ILE A C 1
ATOM 707 O O . ILE A 1 84 ? 13.744 -3.147 -1.244 1.00 97.12 84 ILE A O 1
ATOM 711 N N . TYR A 1 85 ? 14.377 -1.197 -2.162 1.00 97.00 85 TYR A N 1
ATOM 712 C CA . TYR A 1 85 ? 15.746 -1.609 -2.502 1.00 97.00 85 TYR A CA 1
ATOM 713 C C . TYR A 1 85 ? 16.846 -0.899 -1.688 1.00 97.00 85 TYR A C 1
ATOM 715 O O . TYR A 1 85 ? 18.032 -1.106 -1.941 1.00 97.00 85 TYR A O 1
ATOM 723 N N . GLY A 1 86 ? 16.485 -0.056 -0.716 1.00 96.25 86 GLY A N 1
ATOM 724 C CA . GLY A 1 86 ? 17.424 0.672 0.145 1.00 96.25 86 GLY A CA 1
ATOM 725 C C . GLY A 1 86 ? 17.866 2.031 -0.411 1.00 96.25 86 GLY A C 1
ATOM 726 O O . GLY A 1 86 ? 17.294 2.558 -1.361 1.00 96.25 86 GLY A O 1
ATOM 727 N N . SER A 1 87 ? 18.896 2.631 0.193 1.00 94.44 87 SER A N 1
ATOM 728 C CA . SER A 1 87 ? 19.290 4.038 -0.023 1.00 94.44 87 SER A CA 1
ATOM 729 C C . SER A 1 87 ? 19.558 4.446 -1.482 1.00 94.44 87 SER A C 1
ATOM 731 O O . SER A 1 87 ? 19.356 5.609 -1.806 1.00 94.44 87 SER A O 1
ATOM 733 N N . ASN A 1 88 ? 19.940 3.507 -2.356 1.00 94.38 88 ASN A N 1
ATOM 734 C CA . ASN A 1 88 ? 20.154 3.717 -3.800 1.00 94.38 88 ASN A CA 1
ATOM 735 C C . ASN A 1 88 ? 19.136 2.934 -4.645 1.00 94.38 88 ASN A C 1
ATOM 737 O O . ASN A 1 88 ? 19.472 2.341 -5.673 1.00 94.38 88 ASN A O 1
ATOM 741 N N . GLY A 1 89 ? 17.903 2.832 -4.153 1.00 96.44 89 GLY A N 1
ATOM 742 C CA . GLY A 1 89 ? 16.950 1.863 -4.670 1.00 96.44 89 GLY A CA 1
ATOM 743 C C . GLY A 1 89 ? 16.531 2.072 -6.124 1.00 96.44 89 GLY A C 1
ATOM 744 O O . GLY A 1 89 ? 16.209 1.108 -6.812 1.00 96.44 89 GLY A O 1
ATOM 745 N N . ASP A 1 90 ? 16.592 3.301 -6.623 1.00 96.50 90 ASP A N 1
ATOM 746 C CA . ASP A 1 90 ? 16.384 3.636 -8.029 1.00 96.50 90 ASP A CA 1
ATOM 747 C C . ASP A 1 90 ? 17.510 3.106 -8.934 1.00 96.50 90 ASP A C 1
ATOM 749 O O . ASP A 1 90 ? 17.227 2.529 -9.986 1.00 96.50 90 ASP A O 1
ATOM 753 N N . ILE A 1 91 ? 18.772 3.217 -8.506 1.00 97.25 91 ILE A N 1
ATOM 754 C CA . ILE A 1 91 ? 19.936 2.657 -9.216 1.00 97.25 91 ILE A CA 1
ATOM 755 C C . ILE A 1 91 ? 19.878 1.125 -9.221 1.00 97.25 91 ILE A C 1
ATOM 757 O O . ILE A 1 91 ? 20.107 0.496 -10.259 1.00 97.25 91 ILE A O 1
ATOM 761 N N . THR A 1 92 ? 19.539 0.514 -8.082 1.00 97.50 92 THR A N 1
ATOM 762 C CA . THR A 1 92 ? 19.374 -0.943 -7.970 1.00 97.50 92 THR A CA 1
ATOM 763 C C . THR A 1 92 ? 18.274 -1.438 -8.906 1.00 97.50 92 THR A C 1
ATOM 765 O O . THR A 1 92 ? 18.508 -2.333 -9.718 1.00 97.50 92 THR A O 1
ATOM 768 N N . ALA A 1 93 ? 17.103 -0.799 -8.867 1.00 97.50 93 ALA A N 1
ATOM 769 C CA . ALA A 1 93 ? 15.974 -1.144 -9.720 1.00 97.50 93 ALA A CA 1
ATOM 770 C C . ALA A 1 93 ? 16.302 -0.998 -11.214 1.00 97.50 93 ALA A C 1
ATOM 772 O O . ALA A 1 93 ? 15.972 -1.881 -12.005 1.00 97.50 93 ALA A O 1
ATOM 773 N N . PHE A 1 94 ? 17.003 0.068 -11.612 1.00 97.75 94 PHE A N 1
ATOM 774 C CA . PHE A 1 94 ? 17.483 0.208 -12.987 1.00 97.75 94 PHE A CA 1
ATOM 775 C C . PHE A 1 94 ? 18.445 -0.910 -13.375 1.00 97.75 94 PHE A C 1
ATOM 777 O O . PHE A 1 94 ? 18.316 -1.479 -14.454 1.00 97.75 94 PHE A O 1
ATOM 784 N N . THR A 1 95 ? 19.392 -1.251 -12.501 1.00 97.19 95 THR A N 1
ATOM 785 C CA . THR A 1 95 ? 20.374 -2.306 -12.774 1.00 97.19 95 THR A CA 1
ATOM 786 C C . THR A 1 95 ? 19.682 -3.649 -12.997 1.00 97.19 95 THR A C 1
ATOM 788 O O . THR A 1 95 ? 19.991 -4.344 -13.966 1.00 97.19 95 THR A O 1
ATOM 791 N N . MET A 1 96 ? 18.690 -3.990 -12.169 1.00 96.69 96 MET A N 1
ATOM 792 C CA . MET A 1 96 ? 17.849 -5.174 -12.370 1.00 96.69 96 MET A CA 1
ATOM 793 C C . MET A 1 96 ? 17.102 -5.100 -13.706 1.00 96.69 96 MET A C 1
ATOM 795 O O . MET A 1 96 ? 17.173 -6.028 -14.509 1.00 96.69 96 MET A O 1
ATOM 799 N N . ALA A 1 97 ? 16.435 -3.978 -13.986 1.00 96.44 97 ALA A N 1
ATOM 800 C CA . ALA A 1 97 ? 15.632 -3.799 -15.192 1.00 96.44 97 ALA A CA 1
ATOM 801 C C . ALA A 1 97 ? 16.453 -3.830 -16.496 1.00 96.44 97 ALA A C 1
ATOM 803 O O . ALA A 1 97 ? 15.978 -4.347 -17.507 1.00 96.44 97 ALA A O 1
ATOM 804 N N . ASN A 1 98 ? 17.678 -3.309 -16.467 1.00 96.69 98 ASN A N 1
ATOM 805 C CA . ASN A 1 98 ? 18.596 -3.273 -17.603 1.00 96.69 98 ASN A CA 1
ATOM 806 C C . ASN A 1 98 ? 19.270 -4.634 -17.833 1.00 96.69 98 ASN A C 1
ATOM 808 O O . ASN A 1 98 ? 19.288 -5.165 -18.942 1.00 96.69 98 ASN A O 1
ATOM 812 N N . THR A 1 99 ? 19.778 -5.266 -16.773 1.00 94.75 99 THR A N 1
ATOM 813 C CA . THR A 1 99 ? 20.453 -6.570 -16.900 1.00 94.75 99 THR A CA 1
ATOM 814 C C . THR A 1 99 ? 19.465 -7.713 -17.146 1.00 94.75 99 THR A C 1
ATOM 816 O O . THR A 1 99 ? 19.770 -8.661 -17.875 1.00 94.75 99 THR A O 1
ATOM 819 N N . GLY A 1 100 ? 18.250 -7.605 -16.605 1.00 92.19 100 GLY A N 1
ATOM 820 C CA . GLY A 1 100 ? 17.264 -8.681 -16.551 1.00 92.19 100 GLY A CA 1
ATOM 821 C C . GLY A 1 100 ? 17.470 -9.648 -15.379 1.00 92.19 100 GLY A C 1
ATOM 822 O O . GLY A 1 100 ? 16.754 -10.644 -15.291 1.00 92.19 100 GLY A O 1
ATOM 823 N N . ASN A 1 101 ? 18.429 -9.380 -14.488 1.00 92.31 101 ASN A N 1
ATOM 824 C CA . ASN A 1 101 ? 18.670 -10.205 -13.306 1.00 92.31 101 ASN A CA 1
ATOM 825 C C . ASN A 1 101 ? 17.507 -10.099 -12.311 1.00 92.31 101 ASN A C 1
ATOM 827 O O . ASN A 1 101 ? 16.772 -9.113 -12.307 1.00 92.31 101 ASN A O 1
ATOM 831 N N . GLU A 1 102 ? 17.338 -11.127 -11.474 1.00 90.56 102 GLU A N 1
ATOM 832 C CA . GLU A 1 102 ? 16.314 -11.158 -10.412 1.00 90.56 102 GLU A CA 1
ATOM 833 C C . GLU A 1 102 ? 14.878 -10.917 -10.929 1.00 90.56 102 GLU A C 1
ATOM 835 O O . GLU A 1 102 ? 14.031 -10.340 -10.254 1.00 90.56 102 GLU A O 1
ATOM 840 N N . GLY A 1 103 ? 14.593 -11.365 -12.157 1.00 91.31 103 GLY A N 1
ATOM 841 C CA . GLY A 1 103 ? 13.293 -11.183 -12.812 1.00 91.31 103 GLY A CA 1
ATOM 842 C C . GLY A 1 103 ? 13.127 -9.843 -13.540 1.00 91.31 103 GLY A C 1
ATOM 843 O O . GLY A 1 103 ? 12.060 -9.578 -14.099 1.00 91.31 103 GLY A O 1
ATOM 844 N N . GLY A 1 104 ? 14.176 -9.019 -13.580 1.00 94.38 104 GLY A N 1
ATOM 845 C CA . GLY A 1 104 ? 14.289 -7.863 -14.459 1.00 94.38 104 GLY A CA 1
ATOM 846 C C . GLY A 1 104 ? 13.234 -6.785 -14.227 1.00 94.38 104 GLY A C 1
ATOM 847 O O . GLY A 1 104 ? 12.760 -6.568 -13.112 1.00 94.38 104 GLY A O 1
ATOM 848 N N . LEU A 1 105 ? 12.846 -6.104 -15.310 1.00 94.56 105 LEU A N 1
ATOM 849 C CA . LEU A 1 105 ? 11.884 -5.003 -15.253 1.00 94.56 105 LEU A CA 1
ATOM 850 C C . LEU A 1 105 ? 10.542 -5.447 -14.657 1.00 94.56 105 LEU A C 1
ATOM 852 O O . LEU A 1 105 ? 9.962 -4.722 -13.855 1.00 94.56 105 LEU A O 1
ATOM 856 N N . TYR A 1 106 ? 10.066 -6.647 -14.996 1.00 94.25 106 TYR A N 1
ATOM 857 C CA . TYR A 1 106 ? 8.808 -7.164 -14.460 1.00 94.25 106 TYR A CA 1
ATOM 858 C C . TYR A 1 106 ? 8.842 -7.290 -12.932 1.00 94.25 106 TYR A C 1
ATOM 860 O O . TYR A 1 106 ? 7.908 -6.848 -12.260 1.00 94.25 106 TYR A O 1
ATOM 868 N N . ALA A 1 107 ? 9.922 -7.845 -12.371 1.00 95.44 107 ALA A N 1
ATOM 869 C CA . ALA A 1 107 ? 10.083 -7.939 -10.922 1.00 95.44 107 ALA A CA 1
ATOM 870 C C . ALA A 1 107 ? 10.099 -6.552 -10.265 1.00 95.44 107 ALA A C 1
ATOM 872 O O . ALA A 1 107 ? 9.445 -6.356 -9.239 1.00 95.44 107 ALA A O 1
ATOM 873 N N . VAL A 1 108 ? 10.751 -5.573 -10.904 1.00 96.62 108 VAL A N 1
ATOM 874 C CA . VAL A 1 108 ? 10.765 -4.181 -10.437 1.00 96.62 108 VAL A CA 1
ATOM 875 C C . VAL A 1 108 ? 9.365 -3.573 -10.416 1.00 96.62 108 VAL A C 1
ATOM 877 O O . VAL A 1 108 ? 8.956 -3.040 -9.384 1.00 96.62 108 VAL A O 1
ATOM 880 N N . LEU A 1 109 ? 8.611 -3.681 -11.513 1.00 96.50 109 LEU A N 1
ATOM 881 C CA . LEU A 1 109 ? 7.240 -3.167 -11.601 1.00 96.50 109 LEU A CA 1
ATOM 882 C C . LEU A 1 109 ? 6.325 -3.849 -10.580 1.00 96.50 109 LEU A C 1
ATOM 884 O O . LEU A 1 109 ? 5.539 -3.184 -9.907 1.00 96.50 109 LEU A O 1
ATOM 888 N N . LYS A 1 110 ? 6.464 -5.167 -10.408 1.00 97.00 110 LYS A N 1
ATOM 889 C CA . LYS A 1 110 ? 5.693 -5.928 -9.425 1.00 97.00 110 LYS A CA 1
ATOM 890 C C . LYS A 1 110 ? 5.982 -5.463 -8.000 1.00 97.00 110 LYS A C 1
ATOM 892 O O . LYS A 1 110 ? 5.044 -5.160 -7.268 1.00 97.00 110 LYS A O 1
ATOM 897 N N . ALA A 1 111 ? 7.252 -5.375 -7.609 1.00 97.75 111 ALA A N 1
ATOM 898 C CA . ALA A 1 111 ? 7.635 -4.916 -6.275 1.00 97.75 111 ALA A CA 1
ATOM 899 C C . ALA A 1 111 ? 7.158 -3.478 -6.019 1.00 97.75 111 ALA A C 1
ATOM 901 O O . ALA A 1 111 ? 6.577 -3.197 -4.971 1.00 97.75 111 ALA A O 1
ATOM 902 N N . PHE A 1 112 ? 7.313 -2.598 -7.013 1.00 97.50 112 PHE A N 1
ATOM 903 C CA . PHE A 1 112 ? 6.809 -1.228 -6.962 1.00 97.50 112 PHE A CA 1
ATOM 904 C C . PHE A 1 112 ? 5.295 -1.183 -6.734 1.00 97.50 112 PHE A C 1
ATOM 906 O O . PHE A 1 112 ? 4.825 -0.506 -5.821 1.00 97.50 112 PHE A O 1
ATOM 913 N N . ALA A 1 113 ? 4.523 -1.943 -7.511 1.00 97.69 113 ALA A N 1
ATOM 914 C CA . ALA A 1 113 ? 3.073 -1.971 -7.375 1.00 97.69 113 ALA A CA 1
ATOM 915 C C . ALA A 1 113 ? 2.602 -2.535 -6.031 1.00 97.69 113 ALA A C 1
ATOM 917 O O . ALA A 1 113 ? 1.660 -1.996 -5.456 1.00 97.69 113 ALA A O 1
ATOM 918 N N . MET A 1 114 ? 3.259 -3.570 -5.500 1.00 97.25 114 MET A N 1
ATOM 919 C CA . MET A 1 114 ? 2.914 -4.118 -4.181 1.00 97.25 114 MET A CA 1
ATOM 920 C C . MET A 1 114 ? 3.219 -3.129 -3.051 1.00 97.25 114 MET A C 1
ATOM 922 O O . MET A 1 114 ? 2.392 -2.962 -2.157 1.00 97.25 114 MET A O 1
ATOM 926 N N . GLN A 1 115 ? 4.346 -2.416 -3.123 1.00 97.00 115 GLN A N 1
ATOM 927 C CA . GLN A 1 115 ? 4.676 -1.357 -2.165 1.00 97.00 115 GLN A CA 1
ATOM 928 C C . GLN A 1 115 ? 3.639 -0.224 -2.199 1.00 97.00 115 GLN A C 1
ATOM 930 O O . GLN A 1 115 ? 3.186 0.254 -1.159 1.00 97.00 115 GLN A O 1
ATOM 935 N N . ARG A 1 116 ? 3.220 0.198 -3.397 1.00 95.62 116 ARG A N 1
ATOM 936 C CA . ARG A 1 116 ? 2.180 1.225 -3.566 1.00 95.62 116 ARG A CA 1
ATOM 937 C C . ARG A 1 116 ? 0.819 0.746 -3.068 1.00 95.62 116 ARG A C 1
ATOM 939 O O . ARG A 1 116 ? 0.122 1.505 -2.401 1.00 95.62 116 ARG A O 1
ATOM 946 N N . ALA A 1 117 ? 0.455 -0.505 -3.342 1.00 96.50 117 ALA A N 1
ATOM 947 C CA . ALA A 1 117 ? -0.769 -1.115 -2.831 1.00 96.50 117 ALA A CA 1
ATOM 948 C C . ALA A 1 117 ? -0.805 -1.112 -1.296 1.00 96.50 117 ALA A C 1
ATOM 950 O O . ALA A 1 117 ? -1.828 -0.767 -0.702 1.00 96.50 117 ALA A O 1
ATOM 951 N N . GLU A 1 118 ? 0.319 -1.429 -0.650 1.00 95.75 118 GLU A N 1
ATOM 952 C CA . GLU A 1 118 ? 0.451 -1.370 0.806 1.00 95.75 118 GLU A CA 1
ATOM 953 C C . GLU A 1 118 ? 0.251 0.057 1.343 1.00 95.75 118 GLU A C 1
ATOM 955 O O . GLU A 1 118 ? -0.507 0.265 2.292 1.00 95.75 118 GLU 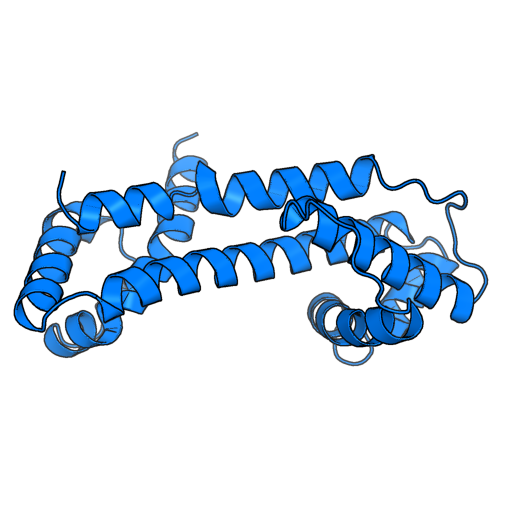A O 1
ATOM 960 N N . GLU A 1 119 ? 0.880 1.053 0.715 1.00 95.38 119 GLU A N 1
ATOM 961 C CA . GLU A 1 119 ? 0.731 2.465 1.087 1.00 95.38 119 GLU A CA 1
ATOM 962 C C . GLU A 1 119 ? -0.717 2.949 0.946 1.00 95.38 119 GLU A C 1
ATOM 964 O O . GLU A 1 119 ? -1.258 3.549 1.876 1.00 95.38 119 GLU A O 1
ATOM 969 N N . TYR A 1 120 ? -1.370 2.658 -0.182 1.00 96.00 120 TYR A N 1
ATOM 970 C CA . TYR A 1 120 ? -2.772 3.021 -0.399 1.00 96.00 120 TYR A CA 1
ATOM 971 C C . TYR A 1 120 ? -3.705 2.347 0.602 1.00 96.00 120 TYR A C 1
ATOM 973 O O . TYR A 1 120 ? -4.584 3.008 1.151 1.00 96.00 120 TYR A O 1
ATOM 981 N N . THR A 1 121 ? -3.471 1.068 0.894 1.00 96.50 121 THR A N 1
ATOM 982 C CA . THR A 1 121 ? -4.235 0.312 1.891 1.00 96.50 121 THR A CA 1
ATOM 983 C C . THR A 1 121 ? -4.149 0.976 3.267 1.00 96.50 121 THR A C 1
ATOM 985 O O . THR A 1 121 ? -5.178 1.247 3.888 1.00 96.50 121 THR A O 1
ATOM 988 N N . LYS A 1 122 ? -2.932 1.296 3.733 1.00 96.38 122 LYS A N 1
ATOM 989 C CA . LYS A 1 122 ? -2.718 1.963 5.028 1.00 96.38 122 LYS A CA 1
ATOM 990 C C . LYS A 1 122 ? -3.372 3.343 5.065 1.00 96.38 122 LYS A C 1
ATOM 992 O O . LYS A 1 122 ? -4.061 3.663 6.031 1.00 96.38 122 LYS A O 1
ATOM 997 N N . ASN A 1 123 ? -3.217 4.129 4.000 1.00 95.56 123 ASN A N 1
ATOM 998 C CA . ASN A 1 123 ? -3.807 5.463 3.907 1.00 95.56 123 ASN A CA 1
ATOM 999 C C . ASN A 1 123 ? -5.343 5.418 3.916 1.00 95.56 123 ASN A C 1
ATOM 1001 O O . ASN A 1 123 ? -5.970 6.223 4.601 1.00 95.56 123 ASN A O 1
ATOM 1005 N N . GLU A 1 124 ? -5.960 4.482 3.190 1.00 95.56 124 GLU A N 1
ATOM 1006 C CA . GLU A 1 124 ? -7.419 4.337 3.151 1.00 95.56 124 GLU A CA 1
ATOM 1007 C C . GLU A 1 124 ? -7.985 3.912 4.513 1.00 95.56 124 GLU A C 1
ATOM 1009 O O . GLU A 1 124 ? -8.975 4.487 4.974 1.00 95.56 124 GLU A O 1
ATOM 1014 N N . ILE A 1 125 ? -7.354 2.935 5.174 1.00 97.38 125 ILE A N 1
ATOM 1015 C CA . ILE A 1 125 ? -7.747 2.493 6.518 1.00 97.38 125 ILE A CA 1
ATOM 1016 C C . ILE A 1 125 ? -7.617 3.656 7.505 1.00 97.38 125 ILE A C 1
ATOM 1018 O O . ILE A 1 125 ? -8.590 3.987 8.184 1.00 97.38 125 ILE A O 1
ATOM 1022 N N . SER A 1 126 ? -6.456 4.314 7.532 1.00 96.81 126 SER A N 1
ATOM 1023 C CA . SER A 1 126 ? -6.185 5.430 8.438 1.00 96.81 126 SER A CA 1
ATOM 1024 C C . SER A 1 126 ? -7.177 6.576 8.235 1.00 96.81 126 SER A C 1
ATOM 1026 O O . SER A 1 126 ? -7.792 7.045 9.192 1.00 96.81 126 SER A O 1
ATOM 1028 N N . ALA A 1 127 ? -7.456 6.964 6.986 1.00 95.81 127 ALA A N 1
ATOM 1029 C CA . ALA A 1 127 ? -8.437 8.003 6.683 1.00 95.81 127 ALA A CA 1
ATOM 1030 C C . ALA A 1 127 ? -9.846 7.649 7.193 1.00 95.81 127 ALA A C 1
ATOM 1032 O O . ALA A 1 127 ? -10.508 8.488 7.809 1.00 95.81 127 ALA A O 1
ATOM 1033 N N . LYS A 1 128 ? -10.307 6.406 6.985 1.00 96.62 128 LYS A N 1
ATOM 1034 C CA . LYS A 1 128 ? -11.619 5.937 7.469 1.00 96.62 128 LYS A CA 1
ATOM 1035 C C . LYS A 1 128 ? -11.690 5.905 8.996 1.00 96.62 128 LYS A C 1
ATOM 1037 O O . LYS A 1 128 ? -12.692 6.340 9.568 1.00 96.62 128 LYS A O 1
ATOM 1042 N N . VAL A 1 129 ? -10.636 5.423 9.652 1.00 97.00 129 VAL A N 1
ATOM 1043 C CA . VAL A 1 129 ? -10.546 5.363 11.116 1.00 97.00 129 VAL A CA 1
ATOM 1044 C C . VAL A 1 129 ? -10.513 6.764 11.716 1.00 97.00 129 VAL A C 1
ATOM 1046 O O . VAL A 1 129 ? -11.282 7.044 12.633 1.00 97.00 129 VAL A O 1
ATOM 1049 N N . HIS A 1 130 ? -9.690 7.669 11.186 1.00 94.88 130 HIS A N 1
ATOM 1050 C CA . HIS A 1 130 ? -9.633 9.051 11.655 1.00 94.88 130 HIS A CA 1
ATOM 1051 C C . HIS A 1 130 ? -10.948 9.788 11.428 1.00 94.88 130 HIS A C 1
ATOM 1053 O O . HIS A 1 130 ? -11.402 10.499 12.324 1.00 94.88 130 HIS A O 1
ATOM 1059 N N . PHE A 1 131 ? -11.596 9.598 10.275 1.00 95.69 131 PHE A N 1
ATOM 1060 C CA . PHE A 1 131 ? -12.917 10.168 10.028 1.00 95.69 131 PHE A CA 1
ATOM 1061 C C . PHE A 1 131 ? -13.932 9.677 11.065 1.00 95.69 131 PHE A C 1
ATOM 1063 O O . PHE A 1 131 ? -14.622 10.490 11.674 1.00 95.69 131 PHE A O 1
ATOM 1070 N N . TYR A 1 132 ? -13.993 8.370 11.322 1.00 96.12 132 TYR A N 1
ATOM 1071 C CA . TYR A 1 132 ? -14.838 7.810 12.376 1.00 96.12 132 TYR A CA 1
ATOM 1072 C C . TYR A 1 132 ? -14.513 8.419 13.746 1.00 96.12 132 TYR A C 1
ATOM 1074 O O . TYR A 1 132 ? -15.393 8.978 14.396 1.00 96.12 132 TYR A O 1
ATOM 1082 N N . TRP A 1 133 ? -13.245 8.368 14.156 1.00 94.44 133 TRP A N 1
ATOM 1083 C CA . TRP A 1 133 ? -12.789 8.773 15.483 1.00 94.44 133 TRP A CA 1
ATOM 1084 C C . TRP A 1 133 ? -13.005 10.261 15.763 1.00 94.44 133 TRP A C 1
ATOM 1086 O O . TRP A 1 133 ? -13.397 10.637 16.868 1.00 94.44 133 TRP A O 1
ATOM 1096 N N . ASN A 1 134 ? -12.780 11.122 14.772 1.00 93.62 134 ASN A N 1
ATOM 1097 C CA . ASN A 1 134 ? -12.951 12.566 14.919 1.00 93.62 134 ASN A CA 1
ATOM 1098 C C . ASN A 1 134 ? -14.426 12.986 14.983 1.00 93.62 134 ASN A C 1
ATOM 1100 O O . ASN A 1 134 ? -14.717 14.062 15.496 1.00 93.62 134 ASN A O 1
ATOM 1104 N N . ASN A 1 135 ? -15.348 12.136 14.522 1.00 95.19 135 ASN A N 1
ATOM 1105 C CA . ASN A 1 135 ? -16.792 12.370 14.589 1.00 95.19 135 ASN A CA 1
ATOM 1106 C C . ASN A 1 135 ? -17.462 11.772 15.843 1.00 95.19 135 ASN A C 1
ATOM 1108 O O . ASN A 1 135 ? -18.690 11.788 15.939 1.00 95.19 135 ASN A O 1
ATOM 1112 N N . LEU A 1 136 ? -16.688 11.236 16.793 1.00 94.75 136 LEU A N 1
ATOM 1113 C CA . LEU A 1 136 ? -17.200 10.751 18.077 1.00 94.75 136 LEU A CA 1
ATOM 1114 C C . LEU A 1 136 ? -17.007 11.778 19.196 1.00 94.75 136 LEU A C 1
ATOM 1116 O O . LEU A 1 136 ? -15.943 12.400 19.308 1.00 94.75 136 LEU A O 1
ATOM 1120 N N . SER A 1 137 ? -17.996 11.873 20.086 1.00 93.94 137 SER A N 1
ATOM 1121 C CA . SER A 1 137 ? -17.843 12.550 21.378 1.00 93.94 137 SER A CA 1
ATOM 1122 C C . SER A 1 137 ? -16.873 11.794 22.303 1.00 93.94 137 SER A C 1
ATOM 1124 O O . SER A 1 137 ? -16.470 10.663 22.027 1.00 93.94 137 SER A O 1
ATOM 1126 N N . ALA A 1 138 ? -16.477 12.409 23.423 1.00 89.75 138 ALA A N 1
ATOM 1127 C CA . ALA A 1 138 ? -15.610 11.753 24.405 1.00 89.75 138 ALA A CA 1
ATOM 1128 C C . ALA A 1 138 ? -16.237 10.461 24.968 1.00 89.75 138 ALA A C 1
ATOM 1130 O O . ALA A 1 138 ? -15.565 9.431 25.020 1.00 89.75 138 ALA A O 1
ATOM 1131 N N . ASP A 1 139 ? -17.528 10.494 25.305 1.00 91.25 139 ASP A N 1
ATOM 1132 C CA . ASP A 1 139 ? -18.250 9.329 25.830 1.00 91.25 139 ASP A CA 1
ATOM 1133 C C . ASP A 1 139 ? -18.393 8.233 24.770 1.00 91.25 139 ASP A C 1
ATOM 1135 O O . ASP A 1 139 ? -18.169 7.055 25.047 1.00 91.25 139 ASP A O 1
ATOM 1139 N N . GLU A 1 140 ? -18.678 8.615 23.521 1.00 93.94 140 GLU A N 1
ATOM 1140 C CA . GLU A 1 140 ? -18.774 7.665 22.411 1.00 93.94 140 GLU A CA 1
ATOM 1141 C C . GLU A 1 140 ? -17.435 6.977 22.119 1.00 93.94 140 GLU A C 1
ATOM 1143 O O . GLU A 1 140 ? -17.412 5.798 21.772 1.00 93.94 140 GLU A O 1
ATOM 1148 N N . LYS A 1 141 ? -16.307 7.682 22.282 1.00 92.12 141 LYS A N 1
ATOM 1149 C CA . LYS A 1 141 ? -14.964 7.094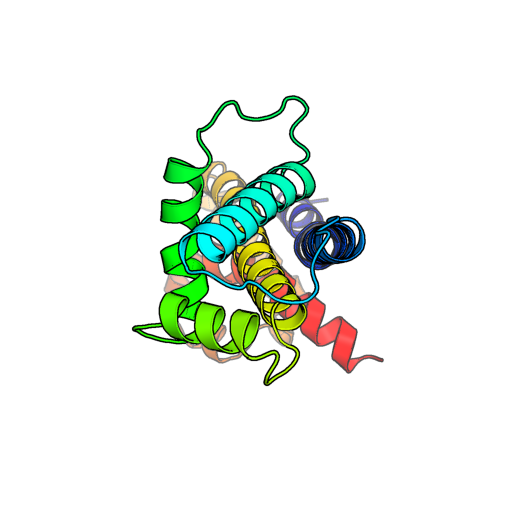 22.150 1.00 92.12 141 LYS A CA 1
ATOM 1150 C C . LYS A 1 141 ? -14.706 6.027 23.207 1.00 92.12 141 LYS A C 1
ATOM 1152 O O . LYS A 1 141 ? -14.179 4.965 22.877 1.00 92.12 141 LYS A O 1
ATOM 1157 N N . LEU A 1 142 ? -15.086 6.295 24.458 1.00 89.81 142 LEU A N 1
ATOM 1158 C CA . LEU A 1 142 ? -14.967 5.327 25.550 1.00 89.81 142 LEU A CA 1
ATOM 1159 C C . LEU A 1 142 ? -15.861 4.109 25.299 1.00 89.81 142 LEU A C 1
ATOM 1161 O O . LEU A 1 142 ? -15.376 2.980 25.361 1.00 89.81 142 LEU A O 1
ATOM 1165 N N . GLN A 1 143 ? -17.121 4.340 24.922 1.00 92.38 143 GLN A N 1
ATOM 1166 C CA . GLN A 1 143 ? -18.076 3.278 24.617 1.00 92.38 143 GLN A CA 1
ATOM 1167 C C . GLN A 1 143 ? -17.621 2.409 23.437 1.00 92.38 143 GLN A C 1
ATOM 1169 O O . GLN A 1 143 ? -17.713 1.186 23.509 1.00 92.38 143 GLN A O 1
ATOM 1174 N N . ALA A 1 144 ? -17.102 3.016 22.366 1.00 93.06 144 ALA A N 1
ATOM 1175 C CA . ALA A 1 144 ? -16.587 2.284 21.211 1.00 93.06 144 ALA A CA 1
ATOM 1176 C C . ALA A 1 144 ? -15.400 1.385 21.580 1.00 93.06 144 ALA A C 1
ATOM 1178 O O . ALA A 1 144 ? -15.313 0.255 21.101 1.00 93.06 144 ALA A O 1
ATOM 1179 N N . ALA A 1 145 ? -14.497 1.870 22.435 1.00 91.00 145 ALA A N 1
ATOM 1180 C CA . ALA A 1 145 ? -13.382 1.069 22.919 1.00 91.00 145 ALA A CA 1
ATOM 1181 C C . ALA A 1 145 ? -13.880 -0.114 23.765 1.00 91.00 145 ALA A C 1
ATOM 1183 O O . ALA A 1 145 ? -13.481 -1.251 23.516 1.00 91.00 145 ALA A O 1
ATOM 1184 N N . ASP A 1 146 ? -14.793 0.126 24.711 1.00 90.19 146 ASP A N 1
ATOM 1185 C CA . ASP A 1 146 ? -15.365 -0.933 25.552 1.00 90.19 146 ASP A CA 1
ATOM 1186 C C . ASP A 1 146 ? -16.110 -1.990 24.722 1.00 90.19 146 ASP A C 1
ATOM 1188 O O . ASP A 1 146 ? -15.917 -3.194 24.923 1.00 90.19 146 ASP A O 1
ATOM 1192 N N . GLU A 1 147 ? -16.899 -1.559 23.735 1.00 93.25 147 GLU A N 1
ATOM 1193 C CA . GLU A 1 147 ? -17.577 -2.448 22.788 1.00 93.25 147 GLU A CA 1
ATOM 1194 C C . GLU A 1 147 ? -16.574 -3.309 22.003 1.00 93.25 147 GLU A C 1
ATOM 1196 O O . GLU A 1 147 ? -16.759 -4.522 21.878 1.00 93.25 147 GLU A O 1
ATOM 1201 N N . TYR A 1 148 ? -15.490 -2.708 21.503 1.00 92.94 148 TYR A N 1
ATOM 1202 C CA . TYR A 1 148 ? -14.469 -3.425 20.744 1.00 92.94 148 TYR A CA 1
ATOM 1203 C C . TYR A 1 148 ? -13.735 -4.457 21.594 1.00 92.94 148 TYR A C 1
ATOM 1205 O O . TYR A 1 148 ? -13.621 -5.610 21.179 1.00 92.94 148 TYR A O 1
ATOM 1213 N N . PHE A 1 149 ? -13.269 -4.089 22.791 1.00 88.50 149 PHE A N 1
ATOM 1214 C CA . PHE A 1 149 ? -12.595 -5.041 23.677 1.00 88.50 149 PHE A CA 1
ATOM 1215 C C . PHE A 1 149 ? -13.531 -6.168 24.109 1.00 88.50 149 PHE A C 1
ATOM 1217 O O . PHE A 1 149 ? -13.114 -7.321 24.125 1.00 88.50 149 PHE A O 1
ATOM 1224 N N . SER A 1 150 ? -14.808 -5.885 24.361 1.00 90.12 150 SER A N 1
ATOM 1225 C CA . SER A 1 150 ? -15.783 -6.938 24.674 1.00 90.12 150 SER A CA 1
ATOM 1226 C C . SER A 1 150 ? -15.919 -7.965 23.541 1.00 90.12 150 SER A C 1
ATOM 1228 O O . SER A 1 150 ? -16.110 -9.148 23.809 1.00 90.12 150 SER A O 1
ATOM 1230 N N . LYS A 1 151 ? -15.785 -7.537 22.278 1.00 90.62 151 LYS A N 1
ATOM 1231 C CA . LYS A 1 151 ? -15.911 -8.406 21.096 1.00 90.62 151 LYS A CA 1
ATOM 1232 C C . LYS A 1 151 ? -14.604 -9.105 20.708 1.00 90.62 151 LYS A C 1
ATOM 1234 O O . LYS A 1 151 ? -14.630 -10.258 20.290 1.00 90.62 151 LYS A O 1
ATOM 1239 N N . TYR A 1 152 ? -13.470 -8.414 20.821 1.00 89.00 152 TYR A N 1
ATOM 1240 C CA . TYR A 1 152 ? -12.229 -8.794 20.137 1.00 89.00 152 TYR A CA 1
ATOM 1241 C C . TYR A 1 152 ? -11.013 -8.946 21.054 1.00 89.00 152 TYR A C 1
ATOM 1243 O O . TYR A 1 152 ? -9.923 -9.209 20.558 1.00 89.00 152 TYR A O 1
ATOM 1251 N N . LYS A 1 153 ? -11.156 -8.837 22.382 1.00 83.25 153 LYS A N 1
ATOM 1252 C CA . LYS A 1 153 ? -10.022 -8.925 23.327 1.00 83.25 153 LYS A CA 1
ATOM 1253 C C . LYS A 1 153 ? -9.086 -10.113 23.076 1.00 83.25 153 LYS A C 1
ATOM 1255 O O . LYS A 1 153 ? -7.878 -9.953 23.183 1.00 83.25 153 LYS A O 1
ATOM 1260 N N . ASN A 1 154 ? -9.628 -11.272 22.709 1.00 83.75 154 ASN A N 1
ATOM 1261 C CA . ASN A 1 154 ? -8.851 -12.505 22.546 1.00 83.75 154 ASN A CA 1
ATOM 1262 C C . ASN A 1 154 ? -8.003 -12.556 21.264 1.00 83.75 154 ASN A C 1
ATOM 1264 O O . ASN A 1 154 ? -7.188 -13.462 21.127 1.00 83.75 154 ASN A O 1
ATOM 1268 N N . ILE A 1 155 ? -8.211 -11.633 20.320 1.00 82.94 155 ILE A N 1
ATOM 1269 C CA . ILE A 1 155 ? -7.481 -11.606 19.044 1.00 82.94 155 ILE A CA 1
ATOM 1270 C C . ILE A 1 155 ? -6.490 -10.445 18.935 1.00 82.94 155 ILE A C 1
ATOM 1272 O O . ILE A 1 155 ? -5.768 -10.347 17.946 1.00 82.94 155 ILE A O 1
ATOM 1276 N N . ILE A 1 156 ? -6.473 -9.544 19.918 1.00 78.00 156 ILE A N 1
ATOM 1277 C CA . ILE A 1 156 ? -5.566 -8.399 19.922 1.00 78.00 156 ILE A CA 1
ATOM 1278 C C . ILE A 1 156 ? -4.197 -8.887 20.419 1.00 78.00 156 ILE A C 1
ATOM 1280 O O . ILE A 1 156 ? -4.138 -9.463 21.507 1.00 78.00 156 ILE A O 1
ATOM 1284 N N . PRO A 1 157 ? -3.108 -8.665 19.659 1.00 72.56 157 PRO A N 1
ATOM 1285 C CA . PRO A 1 157 ? -1.754 -8.981 20.104 1.00 72.56 157 PRO A CA 1
ATOM 1286 C C . PRO A 1 157 ? -1.439 -8.338 21.460 1.00 72.56 157 PRO A C 1
ATOM 1288 O O . PRO A 1 157 ? -1.820 -7.188 21.706 1.00 72.56 157 PRO A O 1
ATOM 1291 N N . SER A 1 158 ? -0.750 -9.065 22.343 1.00 71.06 158 SER A N 1
ATOM 1292 C CA . SER A 1 158 ? -0.409 -8.589 23.691 1.00 71.06 158 SER A CA 1
ATOM 1293 C C . SER A 1 158 ? 0.391 -7.290 23.664 1.00 71.06 158 SER A C 1
ATOM 1295 O O . SER A 1 158 ? 0.184 -6.434 24.516 1.00 71.06 158 SER A O 1
ATOM 1297 N N . GLU A 1 159 ? 1.196 -7.077 22.626 1.00 69.69 159 GLU A N 1
ATOM 1298 C CA . GLU A 1 159 ? 1.993 -5.868 22.406 1.00 69.69 159 GLU A CA 1
ATOM 1299 C C . GLU A 1 159 ? 1.117 -4.609 22.276 1.00 69.69 159 GLU A C 1
ATOM 1301 O O . GLU A 1 159 ? 1.537 -3.508 22.627 1.00 69.69 159 GLU A O 1
ATOM 1306 N N . LEU A 1 160 ? -0.123 -4.757 21.796 1.00 67.56 160 LEU A N 1
ATOM 1307 C CA . LEU A 1 160 ? -1.105 -3.668 21.733 1.00 67.56 160 LEU A CA 1
ATOM 1308 C C . LEU A 1 160 ? -1.898 -3.513 23.042 1.00 67.56 160 LEU A C 1
ATOM 1310 O O . LEU A 1 160 ? -2.576 -2.500 23.228 1.00 67.56 160 LEU A O 1
ATOM 1314 N N . LEU A 1 161 ? -1.818 -4.498 23.942 1.00 67.75 161 LEU A N 1
ATOM 1315 C CA . LEU A 1 161 ? -2.521 -4.545 25.226 1.00 67.75 161 LEU A CA 1
ATOM 1316 C C . LEU A 1 161 ? -1.654 -4.138 26.429 1.00 67.75 161 LEU A C 1
ATOM 1318 O O . LEU A 1 161 ? -2.197 -3.881 27.498 1.00 67.75 161 LEU A O 1
ATOM 1322 N N . GLU A 1 162 ? -0.333 -4.038 26.269 1.00 58.75 162 GLU A N 1
ATOM 1323 C CA . GLU A 1 162 ? 0.629 -3.749 27.349 1.00 58.75 162 GLU A CA 1
ATOM 1324 C C . GLU A 1 162 ? 0.587 -2.309 27.898 1.00 58.75 162 GLU A C 1
ATOM 1326 O O . GLU A 1 162 ? 1.313 -1.972 28.833 1.00 58.75 162 GLU A O 1
ATOM 1331 N N . SER A 1 163 ? -0.278 -1.443 27.363 1.00 56.62 163 SER A N 1
ATOM 1332 C CA . SER A 1 163 ? -0.462 -0.088 27.891 1.00 56.62 163 SER A CA 1
ATOM 1333 C C . SER A 1 163 ? -1.594 -0.015 28.917 1.00 56.62 163 SER A C 1
ATOM 1335 O O . SER A 1 163 ? -2.617 -0.681 28.780 1.00 56.62 163 SER A O 1
ATOM 1337 N N . ASP A 1 164 ? -1.417 0.825 29.942 1.00 60.59 164 ASP A N 1
ATOM 1338 C CA . ASP A 1 164 ? -2.427 1.106 30.967 1.00 60.59 164 ASP A CA 1
ATOM 1339 C C . ASP A 1 164 ? -3.801 1.352 30.311 1.00 60.59 164 ASP A C 1
ATOM 1341 O O . ASP A 1 164 ? -3.883 2.059 29.302 1.00 60.59 164 ASP A O 1
ATOM 1345 N N . GLY A 1 165 ? -4.883 0.760 30.828 1.00 61.81 165 GLY A N 1
ATOM 1346 C CA . GLY A 1 165 ? -6.169 0.658 30.111 1.00 61.81 165 GLY A CA 1
ATOM 1347 C C . GLY A 1 165 ? -6.741 2.009 29.652 1.00 61.81 165 GLY A C 1
ATOM 1348 O O . GLY A 1 165 ? -7.448 2.093 28.647 1.00 61.81 165 GLY A O 1
ATOM 1349 N N . VAL A 1 166 ? -6.374 3.093 30.339 1.00 62.34 166 VAL A N 1
ATOM 1350 C CA . VAL A 1 166 ? -6.689 4.482 29.970 1.00 62.34 166 VAL A CA 1
ATOM 1351 C C . VAL A 1 166 ? -5.899 4.954 28.738 1.00 62.34 166 VAL A C 1
ATOM 1353 O O . VAL A 1 166 ? -6.454 5.609 27.853 1.00 62.34 166 VAL A O 1
ATOM 1356 N N . LEU A 1 167 ? -4.613 4.609 28.639 1.00 63.22 167 LEU A N 1
ATOM 1357 C CA . LEU A 1 167 ? -3.750 4.940 27.500 1.00 63.22 167 LEU A CA 1
ATOM 1358 C C . LEU A 1 167 ? -4.162 4.165 26.239 1.00 63.22 167 LEU A C 1
ATOM 1360 O O . LEU A 1 167 ? -4.165 4.713 25.134 1.00 63.22 167 LEU A O 1
ATOM 1364 N N . LEU A 1 168 ? -4.591 2.922 26.437 1.00 67.06 168 LEU A N 1
ATOM 1365 C CA . LEU A 1 168 ? -5.123 2.023 25.418 1.00 67.06 168 LEU A CA 1
ATOM 1366 C C . LEU A 1 168 ? -6.413 2.590 24.796 1.00 67.06 168 LEU A C 1
ATOM 1368 O O . LEU A 1 168 ? -6.551 2.646 23.574 1.00 67.06 168 LEU A O 1
ATOM 1372 N N . LYS A 1 169 ? -7.309 3.146 25.627 1.00 68.38 169 LYS A N 1
ATOM 1373 C CA . LYS A 1 169 ? -8.504 3.883 25.173 1.00 68.38 169 LYS A CA 1
ATOM 1374 C C . LYS A 1 169 ? -8.161 5.200 24.467 1.00 68.38 169 LYS A C 1
ATOM 1376 O O . LYS A 1 169 ? -8.809 5.560 23.486 1.00 68.38 169 LYS A O 1
ATOM 1381 N N . LYS A 1 170 ? -7.117 5.911 24.910 1.00 69.75 170 LYS A N 1
ATOM 1382 C CA . LYS A 1 170 ? -6.669 7.175 24.291 1.00 69.75 170 LYS A CA 1
ATOM 1383 C C . LYS A 1 170 ? -6.105 6.977 22.878 1.00 69.75 170 LYS A C 1
ATOM 1385 O O . LYS A 1 170 ? -6.316 7.821 22.0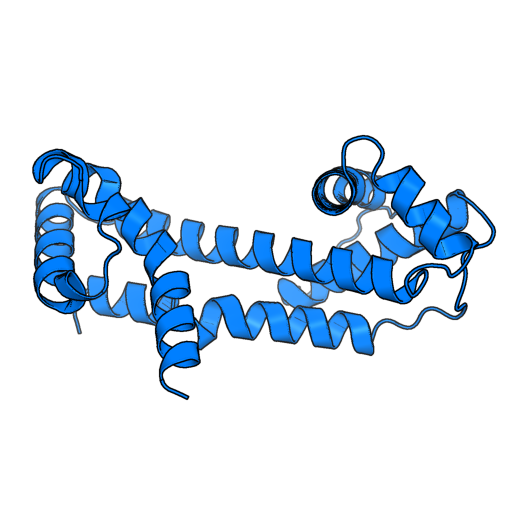09 1.00 69.75 170 LYS A O 1
ATOM 1390 N N . ASN A 1 171 ? -5.424 5.857 22.644 1.00 79.69 171 ASN A N 1
ATOM 1391 C CA . ASN A 1 171 ? -4.829 5.501 21.353 1.00 79.69 171 ASN A CA 1
ATOM 1392 C C . ASN A 1 171 ? -5.634 4.443 20.586 1.00 79.69 171 ASN A C 1
ATOM 1394 O O . ASN A 1 171 ? -5.112 3.839 19.653 1.00 79.69 171 ASN A O 1
ATOM 1398 N N . PHE A 1 172 ? -6.903 4.237 20.947 1.00 88.25 172 PHE A N 1
ATOM 1399 C CA . PHE A 1 172 ? -7.744 3.172 20.402 1.00 88.25 172 PHE A CA 1
ATOM 1400 C C . PHE A 1 172 ? -7.865 3.196 18.869 1.00 88.25 172 PHE A C 1
ATOM 1402 O O . PHE A 1 172 ? -7.941 2.150 18.232 1.00 88.25 172 PHE A O 1
ATOM 1409 N N . TRP A 1 173 ? -7.796 4.376 18.253 1.00 90.56 173 TRP A N 1
ATOM 1410 C CA . TRP A 1 173 ? -7.762 4.517 16.797 1.00 90.56 173 TRP A CA 1
ATOM 1411 C C . TRP A 1 173 ? -6.614 3.725 16.140 1.00 90.56 173 TRP A C 1
ATOM 1413 O O . TRP A 1 173 ? -6.837 3.119 15.102 1.00 90.56 173 TRP A O 1
ATOM 1423 N N . LYS A 1 174 ? -5.437 3.605 16.770 1.00 89.69 174 LYS A N 1
ATOM 1424 C CA . LYS A 1 174 ? -4.339 2.769 16.245 1.00 89.69 174 LYS A CA 1
ATOM 1425 C C . LYS A 1 174 ? -4.708 1.287 16.204 1.00 89.69 174 LYS A C 1
ATOM 1427 O O . LYS A 1 174 ? -4.333 0.573 15.286 1.00 89.69 174 LYS A O 1
ATOM 1432 N N . ILE A 1 175 ? -5.479 0.821 17.187 1.00 90.69 175 ILE A N 1
ATOM 1433 C CA . ILE A 1 175 ? -5.966 -0.565 17.227 1.00 90.69 175 ILE A CA 1
ATOM 1434 C C . ILE A 1 175 ? -6.970 -0.799 16.100 1.00 90.69 175 ILE A C 1
ATOM 1436 O O . ILE A 1 175 ? -6.953 -1.853 15.469 1.00 90.69 175 ILE A O 1
ATOM 1440 N N . LEU A 1 176 ? -7.817 0.193 15.814 1.00 94.31 176 LEU A N 1
ATOM 1441 C CA . LEU A 1 176 ? -8.716 0.137 14.664 1.00 94.31 176 LEU A CA 1
ATOM 1442 C C . LEU A 1 176 ? -7.948 0.111 13.336 1.00 94.31 176 LEU A C 1
ATOM 1444 O O . LEU A 1 176 ? -8.371 -0.598 12.431 1.00 94.31 176 LEU A O 1
ATOM 1448 N N . GLU A 1 177 ? -6.827 0.826 13.209 1.00 95.12 177 GLU A N 1
ATOM 1449 C CA . GLU A 1 177 ? -5.980 0.772 12.005 1.00 95.12 177 GLU A CA 1
ATOM 1450 C C . GLU A 1 177 ? -5.331 -0.604 11.798 1.00 95.12 177 GLU A C 1
ATOM 1452 O O . GLU A 1 177 ? -5.229 -1.071 10.665 1.00 95.12 177 GLU A O 1
ATOM 1457 N N . GLU A 1 178 ? -4.954 -1.286 12.882 1.00 92.56 178 GLU A N 1
ATOM 1458 C CA . GLU A 1 178 ? -4.370 -2.633 12.830 1.00 92.56 178 GLU A CA 1
ATOM 1459 C C . GLU A 1 178 ? -5.414 -3.747 12.650 1.00 92.56 178 GLU A C 1
ATOM 1461 O O . GLU A 1 178 ? -5.094 -4.842 12.176 1.00 92.56 178 GLU A O 1
ATOM 1466 N N . HIS A 1 179 ? -6.680 -3.483 12.991 1.00 93.44 179 HIS A N 1
ATOM 1467 C CA . HIS A 1 179 ? -7.757 -4.475 12.957 1.00 93.44 179 HIS A CA 1
ATOM 1468 C C . HIS A 1 179 ? -7.852 -5.246 11.624 1.00 93.44 179 HIS A C 1
ATOM 1470 O O . HIS A 1 179 ? -7.890 -6.480 11.663 1.00 93.44 179 HIS A O 1
ATOM 1476 N N . PRO A 1 180 ? -7.834 -4.607 10.437 1.00 95.12 180 PRO A N 1
ATOM 1477 C CA . PRO A 1 180 ? -7.911 -5.328 9.166 1.00 95.12 180 PRO A CA 1
ATOM 1478 C C . PRO A 1 180 ? -6.732 -6.286 8.955 1.00 95.12 180 PRO A C 1
ATOM 1480 O O . PRO A 1 180 ? -6.906 -7.389 8.439 1.00 95.12 180 PRO A O 1
ATOM 1483 N N . PHE A 1 181 ? -5.530 -5.917 9.396 1.00 93.62 181 PHE A N 1
ATOM 1484 C CA . PHE A 1 181 ? -4.349 -6.769 9.260 1.00 93.62 181 PHE A CA 1
ATOM 1485 C C . PHE A 1 181 ? -4.413 -7.977 10.199 1.00 93.62 181 PHE A C 1
ATOM 1487 O O . PHE A 1 181 ? -4.069 -9.089 9.791 1.00 93.62 181 PHE A O 1
ATOM 1494 N N . ILE A 1 182 ? -4.911 -7.788 11.426 1.00 91.56 182 ILE A N 1
ATOM 1495 C CA . ILE A 1 182 ? -5.177 -8.881 12.374 1.00 91.56 182 ILE A CA 1
ATOM 1496 C C . ILE A 1 182 ? -6.198 -9.854 11.773 1.00 91.56 182 ILE A C 1
ATOM 1498 O O . ILE A 1 182 ? -5.938 -11.056 11.688 1.00 91.56 182 ILE A O 1
ATOM 1502 N N . MET A 1 183 ? -7.328 -9.338 11.282 1.00 93.12 183 MET A N 1
ATOM 1503 C CA . MET A 1 183 ? -8.388 -10.158 10.690 1.00 93.12 183 MET A CA 1
ATOM 1504 C C . MET A 1 183 ? -7.905 -10.927 9.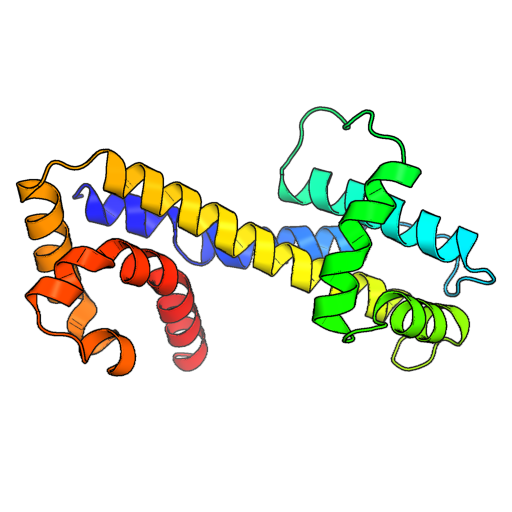458 1.00 93.12 183 MET A C 1
ATOM 1506 O O . MET A 1 183 ? -8.210 -12.111 9.317 1.00 93.12 183 MET A O 1
ATOM 1510 N N . GLN A 1 184 ? -7.101 -10.299 8.595 1.00 92.62 184 GLN A N 1
ATOM 1511 C CA . GLN A 1 184 ? -6.529 -10.979 7.436 1.00 92.62 184 GLN A CA 1
ATOM 1512 C C . GLN A 1 184 ? -5.596 -12.129 7.846 1.00 92.62 184 GLN A C 1
ATOM 1514 O O . GLN A 1 184 ? -5.635 -13.199 7.236 1.00 92.62 184 GLN A O 1
ATOM 1519 N N . LYS A 1 185 ? -4.753 -11.935 8.869 1.00 88.69 185 LYS A N 1
ATOM 1520 C CA . LYS A 1 185 ? -3.868 -12.996 9.375 1.00 88.69 185 LYS A CA 1
ATOM 1521 C C . LYS A 1 185 ? -4.676 -14.181 9.903 1.00 88.69 185 LYS A C 1
ATOM 1523 O O . LYS A 1 185 ? -4.392 -15.312 9.526 1.00 88.69 185 LYS A O 1
ATOM 1528 N N . LEU A 1 186 ? -5.726 -13.926 10.685 1.00 86.75 186 LEU A N 1
ATOM 1529 C CA . LEU A 1 186 ? -6.607 -14.978 11.205 1.00 86.75 186 LEU A CA 1
ATOM 1530 C C . LEU A 1 186 ? -7.301 -15.769 10.088 1.00 86.75 186 LEU A C 1
ATOM 1532 O O . LEU A 1 186 ? -7.340 -16.996 10.139 1.00 86.75 186 LEU A O 1
ATOM 1536 N N . GLN A 1 187 ? -7.790 -15.086 9.049 1.00 85.56 187 GLN A N 1
ATOM 1537 C CA . GLN A 1 187 ? -8.398 -15.734 7.879 1.00 85.56 187 GLN A CA 1
ATOM 1538 C C . GLN A 1 187 ? -7.413 -16.632 7.113 1.00 85.56 187 GLN A C 1
ATOM 1540 O O . GLN A 1 187 ? -7.834 -17.619 6.512 1.00 85.56 187 GLN A O 1
ATOM 1545 N N . LYS A 1 188 ? -6.114 -16.304 7.126 1.00 81.69 188 LYS A N 1
ATOM 1546 C CA . LYS A 1 188 ? -5.061 -17.103 6.480 1.00 81.69 188 LYS A CA 1
ATOM 1547 C C . LYS A 1 188 ? -4.641 -18.318 7.311 1.00 81.69 188 LYS A C 1
ATOM 1549 O O . LYS A 1 188 ? -4.371 -19.351 6.720 1.00 81.69 188 LYS A O 1
ATOM 1554 N N . THR A 1 189 ? -4.602 -18.211 8.641 1.00 75.31 189 THR A N 1
ATOM 1555 C CA . THR A 1 189 ? -4.208 -19.317 9.540 1.00 75.31 189 THR A CA 1
ATOM 1556 C C . THR A 1 189 ? -5.321 -20.352 9.748 1.00 75.31 189 THR A C 1
ATOM 1558 O O . THR A 1 189 ? -5.044 -21.484 10.123 1.00 75.31 189 THR A O 1
ATOM 1561 N N . GLY A 1 190 ? -6.585 -19.977 9.527 1.00 59.88 190 GLY A N 1
ATOM 1562 C CA . GLY A 1 190 ? -7.735 -20.887 9.616 1.00 59.88 190 GLY A CA 1
ATOM 1563 C C . GLY A 1 190 ? -8.031 -21.705 8.349 1.00 59.88 190 GLY A C 1
ATOM 1564 O O . GLY A 1 190 ? -9.055 -22.386 8.318 1.00 59.88 190 GLY A O 1
ATOM 1565 N N . ARG A 1 191 ? -7.193 -21.601 7.309 1.00 48.88 191 ARG A N 1
ATOM 1566 C CA . ARG A 1 191 ? -7.221 -22.434 6.094 1.00 48.88 191 ARG A CA 1
ATOM 1567 C C . ARG A 1 191 ? -6.093 -23.452 6.141 1.00 48.88 191 ARG A C 1
ATOM 1569 O O . ARG A 1 191 ? -6.333 -24.572 5.647 1.00 48.88 191 ARG A O 1
#

Radius of gyration: 20.19 Å; chains: 1; bounding box: 46×38×56 Å

Foldseek 3Di:
DDLLVVLCVCLACVNFQVLLVVLLVVLLVPDDDPDQADQDLVSLLLSQLVSQQSSCCRNVVDPDRDPDDSVVSSVVQVVLLCVQQNPPSSVVLNVCQHVVPPNHVSVSSSSSSVSVSVVRSLVSQLVSLCVSCVPDDPVRLVVSLVVCCVPCVVQQPVVLVPDDVVVSSVVVSVVSSCSNVSVVVVVVVVD

Sequence (191 aa):
MSKLDRVLEYISPQKTIEQVYNLANEAIVSFNFDKAKVDSWEEFKLCIAKFSKYLDEKILKLKKHLDVPLTEYWRFCIQPLTRIYGSNGDITAFTMANTGNEGGLYAVLKAFAMQRAEEYTKNEISAKVHFYWNNLSADEKLQAADEYFSKYKNIIPSELLESDGVLLKKNFWKILEEHPFIMQKLQKTGR

Secondary structure (DSSP, 8-state):
--HHHHHHHHH-TIIIIIHHHHHHHHHHHH---S-SS--SHHHHHHHHHHHHHHHHHHHTT-SS-----HHHHHHHHHHHHHHHH-TTHHHHHHHHHHH-GGGHHHHHHHHHHHHHHHHHHHHHHHHHHHHHHHTS-HHHHHHHHHHHHHHHGGGS-HHHH-S-HHHHHHTHHHHHHHHHHHHHHHHHHT-